Protein AF-A0AAP9WGY8-F1 (afdb_monomer_lite)

Foldseek 3Di:
DDDDDDDDPPPPPPVPPPVDFDWADFDLVLQDPPDLEDFLLSCLNGPGPVVCVLQVNPPVCSVVQDVDAFDQDPVVRDFDKHWDDDDRPQRKTKIWRDHPPRQIWIKIWGWDDDPDSKIKIWIWTDGRLPAAIDIWIWIQDPNTIGTCCVVFPVDDDLVVFWDDDPVDDDDPVLVVLSNSWYKYWDADSDAAKIKMAIDHDNVVSCQPIWGWIWIWGDDPNHTDIDTDTDCPRVPDD

Secondary structure (DSSP, 8-state):
-------------------PPPEE---GGGSPTT-SS--HHHHHHT--HHHHHHTT--GGGHHHHHHSB-EEETTTTEEE-EEEEEETTTTEEEEEE--TTS--EEEEEEEEEETTTEEEEEEEEEETTTEEEEEEEEEEETTEEEE-HHHH-----GGGGEE--TTS---HHHHHHHHH-EEEEE--SSSSEEEEEEESTTGGGGTTSEEEEEEEEEETTEEEEEEEE--TTS---

Organism: NCBI:txid211880

Structure (mmCIF, N/CA/C/O backbone):
data_AF-A0AAP9WGY8-F1
#
_entry.id   AF-A0AAP9WGY8-F1
#
loop_
_atom_site.group_PDB
_atom_site.id
_atom_site.type_symbol
_atom_site.label_atom_id
_atom_site.label_alt_id
_atom_site.label_comp_id
_atom_site.label_asym_id
_atom_site.label_entity_id
_atom_site.label_seq_id
_atom_site.pdbx_PDB_ins_code
_atom_site.Cartn_x
_atom_site.Cartn_y
_atom_site.Cartn_z
_atom_site.occupancy
_atom_site.B_iso_or_equiv
_atom_site.auth_seq_id
_atom_site.auth_comp_id
_atom_site.auth_asym_id
_atom_site.auth_atom_id
_atom_site.pdbx_PDB_model_num
ATOM 1 N N . MET A 1 1 ? 22.898 -52.948 46.644 1.00 36.69 1 MET A N 1
ATOM 2 C CA . MET A 1 1 ? 23.435 -52.795 45.271 1.00 36.69 1 MET A CA 1
ATOM 3 C C . MET A 1 1 ? 22.412 -51.983 44.486 1.00 36.69 1 MET A C 1
ATOM 5 O O . MET A 1 1 ? 21.358 -52.511 44.189 1.00 36.69 1 MET A O 1
ATOM 9 N N . HIS A 1 2 ? 22.455 -50.652 44.515 1.00 33.66 2 HIS A N 1
ATOM 10 C CA . HIS A 1 2 ? 23.295 -49.755 43.705 1.00 33.66 2 HIS A CA 1
ATOM 11 C C . HIS A 1 2 ? 23.116 -49.916 42.182 1.00 33.66 2 HIS A C 1
ATOM 13 O O . HIS A 1 2 ? 23.596 -50.882 41.600 1.00 33.66 2 HIS A O 1
ATOM 19 N N . ASN A 1 3 ? 22.496 -48.875 41.610 1.00 36.97 3 ASN A N 1
ATOM 20 C CA . ASN A 1 3 ? 22.590 -48.331 40.251 1.00 36.97 3 ASN A CA 1
ATOM 21 C C . ASN A 1 3 ? 22.081 -49.159 39.060 1.00 36.97 3 ASN A C 1
ATOM 23 O O . ASN A 1 3 ? 22.660 -50.179 38.705 1.00 36.97 3 ASN A O 1
ATOM 27 N N . LYS A 1 4 ? 21.130 -48.569 38.314 1.00 39.75 4 LYS A N 1
ATOM 28 C CA . LYS A 1 4 ? 21.428 -47.934 37.012 1.00 39.75 4 LYS A CA 1
ATOM 29 C C . LYS A 1 4 ? 20.269 -47.050 36.501 1.00 39.75 4 LYS A C 1
ATOM 31 O O . LYS A 1 4 ? 19.217 -47.537 36.121 1.00 39.75 4 LYS A O 1
ATOM 36 N N . THR A 1 5 ? 20.518 -45.739 36.547 1.00 48.56 5 THR A N 1
ATOM 37 C CA . THR A 1 5 ? 20.408 -44.781 35.427 1.00 48.56 5 THR A CA 1
ATOM 38 C C . THR A 1 5 ? 19.185 -44.803 34.497 1.00 48.56 5 THR A C 1
ATOM 40 O O . THR A 1 5 ? 19.102 -45.621 33.590 1.00 48.56 5 THR A O 1
ATOM 43 N N . LEU A 1 6 ? 18.373 -43.744 34.600 1.00 39.84 6 LEU A N 1
ATOM 44 C CA . LEU A 1 6 ? 17.762 -43.003 33.479 1.00 39.84 6 LEU A CA 1
ATOM 45 C C . LEU A 1 6 ? 17.351 -41.623 34.049 1.00 39.84 6 LEU A C 1
ATOM 47 O O . LEU A 1 6 ? 16.334 -41.501 34.716 1.00 39.84 6 LEU A O 1
ATOM 51 N N . SER A 1 7 ? 18.231 -40.630 34.186 1.00 42.56 7 SER A N 1
ATOM 52 C CA . SER A 1 7 ? 18.816 -39.760 33.157 1.00 42.56 7 SER A CA 1
ATOM 53 C C . SER A 1 7 ? 17.807 -39.224 32.130 1.00 42.56 7 SER A C 1
ATOM 55 O O . SER A 1 7 ? 17.237 -39.985 31.357 1.00 42.56 7 SER A O 1
ATOM 57 N N . PHE A 1 8 ? 17.682 -37.891 32.129 1.00 40.25 8 PHE A N 1
ATOM 58 C CA . PHE A 1 8 ? 17.024 -37.016 31.151 1.00 40.25 8 PHE A CA 1
ATOM 59 C C . PHE A 1 8 ? 15.490 -36.909 31.168 1.00 40.25 8 PHE A C 1
ATOM 61 O O . PHE A 1 8 ? 14.817 -37.115 30.168 1.00 40.25 8 PHE A O 1
ATOM 68 N N . LEU A 1 9 ? 14.960 -36.370 32.269 1.00 40.66 9 LEU A N 1
ATOM 69 C CA . LEU A 1 9 ? 13.845 -35.412 32.215 1.00 40.66 9 LEU A CA 1
ATOM 70 C C . LEU A 1 9 ? 14.414 -33.981 32.260 1.00 40.66 9 LEU A C 1
ATOM 72 O O . LEU A 1 9 ? 14.040 -33.156 33.086 1.00 40.66 9 LEU A O 1
ATOM 76 N N . ILE A 1 10 ? 15.343 -33.678 31.346 1.00 43.88 10 ILE A N 1
ATOM 77 C CA . ILE A 1 10 ? 15.455 -32.306 30.850 1.00 43.88 10 ILE A CA 1
ATOM 78 C C . ILE A 1 10 ? 14.283 -32.193 29.888 1.00 43.88 10 ILE A C 1
ATOM 80 O O . ILE A 1 10 ? 14.404 -32.477 28.698 1.00 43.88 10 ILE A O 1
ATOM 84 N N . ILE A 1 11 ? 13.113 -31.862 30.436 1.00 50.53 11 ILE A N 1
ATOM 85 C CA . ILE A 1 11 ? 12.068 -31.233 29.643 1.00 50.53 11 ILE A CA 1
ATOM 86 C C . ILE A 1 11 ? 12.762 -30.010 29.080 1.00 50.53 11 ILE A C 1
ATOM 88 O O . ILE A 1 11 ? 13.029 -29.043 29.794 1.00 50.53 11 ILE A O 1
ATOM 92 N N . ALA A 1 12 ? 13.146 -30.115 27.814 1.00 45.75 12 ALA A N 1
ATOM 93 C CA . ALA A 1 12 ? 13.472 -28.984 26.998 1.00 45.75 12 ALA A CA 1
ATOM 94 C C . ALA A 1 12 ? 12.216 -28.110 27.014 1.00 45.75 12 ALA A C 1
ATOM 96 O O . ALA A 1 12 ? 11.335 -28.224 26.167 1.00 45.75 12 ALA A O 1
ATOM 97 N N . PHE A 1 13 ? 12.136 -27.221 28.004 1.00 43.22 13 PHE A N 1
ATOM 98 C CA . PHE A 1 13 ? 11.579 -25.900 27.820 1.00 43.22 13 PHE A CA 1
ATOM 99 C C . PHE A 1 13 ? 12.454 -25.252 26.744 1.00 43.22 13 PHE A C 1
ATOM 101 O O . PHE A 1 13 ? 13.261 -24.363 26.999 1.00 43.22 13 PHE A O 1
ATOM 108 N N . THR A 1 14 ? 12.289 -25.700 25.496 1.00 47.00 14 THR A N 1
ATOM 109 C CA . THR A 1 14 ? 12.336 -24.794 24.367 1.00 47.00 14 THR A CA 1
ATOM 110 C C . THR A 1 14 ? 11.192 -23.831 24.632 1.00 47.00 14 THR A C 1
ATOM 112 O O . THR A 1 14 ? 10.072 -24.004 24.152 1.00 47.00 14 THR A O 1
ATOM 115 N N . LEU A 1 15 ? 11.471 -22.859 25.504 1.00 44.62 15 LEU A N 1
ATOM 116 C CA . LEU A 1 15 ? 10.897 -21.540 25.439 1.00 44.62 15 LEU A CA 1
ATOM 117 C C . LEU A 1 15 ? 10.970 -21.188 23.962 1.00 44.62 15 LEU A C 1
ATOM 119 O O . LEU A 1 15 ? 12.016 -20.806 23.439 1.00 44.62 15 LEU A O 1
ATOM 123 N N . PHE A 1 16 ? 9.855 -21.392 23.268 1.00 45.72 16 PHE A N 1
ATOM 124 C CA . PHE A 1 16 ? 9.534 -20.594 22.115 1.00 45.72 16 PHE A CA 1
ATOM 125 C C . PHE A 1 16 ? 9.487 -19.171 22.663 1.00 45.72 16 PHE A C 1
ATOM 127 O O . PHE A 1 16 ? 8.423 -18.664 23.007 1.00 45.72 16 PHE A O 1
ATOM 134 N N . CYS A 1 17 ? 10.655 -18.535 22.781 1.00 44.06 17 CYS A N 1
ATOM 135 C CA . CYS A 1 17 ? 10.775 -17.097 22.699 1.00 44.06 17 CYS A CA 1
ATOM 136 C C . CYS A 1 17 ? 10.252 -16.755 21.307 1.00 44.06 17 CYS A C 1
ATOM 138 O O . CYS A 1 17 ? 11.013 -16.569 20.358 1.00 44.06 17 CYS A O 1
ATOM 140 N N . LYS A 1 18 ? 8.922 -16.741 21.154 1.00 55.06 18 LYS A N 1
ATOM 141 C CA . LYS A 1 18 ? 8.296 -15.923 20.134 1.00 55.06 18 LYS A CA 1
ATOM 142 C C . LYS A 1 18 ? 8.835 -14.543 20.444 1.00 55.06 18 LYS A C 1
ATOM 144 O O . LYS A 1 18 ? 8.549 -14.009 21.509 1.00 55.06 18 LYS A O 1
ATOM 149 N N . LYS A 1 19 ? 9.715 -14.046 19.578 1.00 62.44 19 LYS A N 1
ATOM 150 C CA . LYS A 1 19 ? 10.194 -12.674 19.649 1.00 62.44 19 LYS A CA 1
ATOM 151 C C . LYS A 1 19 ? 8.941 -11.807 19.723 1.00 62.44 19 LYS A C 1
ATOM 153 O O . LYS A 1 19 ? 8.192 -11.761 18.747 1.00 62.44 19 LYS A O 1
ATOM 158 N N . GLU A 1 20 ? 8.664 -11.244 20.895 1.00 75.44 20 GLU A N 1
ATOM 159 C CA . GLU A 1 20 ? 7.519 -10.361 21.064 1.00 75.44 20 GLU A CA 1
ATOM 160 C C . GLU A 1 20 ? 7.725 -9.187 20.115 1.00 75.44 20 GLU A C 1
ATOM 162 O O . GLU A 1 20 ? 8.811 -8.599 20.054 1.00 75.44 20 GLU A O 1
ATOM 167 N N . ILE A 1 21 ? 6.719 -8.924 19.285 1.00 81.75 21 ILE A N 1
ATOM 168 C CA . ILE A 1 21 ? 6.745 -7.759 18.413 1.00 81.75 21 ILE A CA 1
ATOM 169 C C . ILE A 1 21 ? 6.474 -6.566 19.326 1.00 81.75 21 ILE A C 1
ATOM 171 O O . ILE A 1 21 ? 5.448 -6.581 20.010 1.00 81.75 21 ILE A O 1
ATOM 175 N N . PRO A 1 22 ? 7.357 -5.557 19.361 1.00 88.00 22 PRO A N 1
ATOM 176 C CA . PRO A 1 22 ? 7.098 -4.352 20.129 1.00 88.00 22 PRO A CA 1
ATOM 177 C C . PRO A 1 22 ? 5.777 -3.713 19.700 1.00 88.00 22 PRO A C 1
ATOM 179 O O . PRO A 1 22 ? 5.468 -3.647 18.506 1.00 88.00 22 PRO A O 1
ATOM 182 N N . THR A 1 23 ? 5.010 -3.245 20.679 1.00 93.56 23 THR A N 1
ATOM 183 C CA . THR A 1 23 ? 3.808 -2.453 20.427 1.00 93.56 23 THR A CA 1
ATOM 184 C C . THR A 1 23 ? 4.187 -1.053 19.955 1.00 93.56 23 THR A C 1
ATOM 186 O O . THR A 1 23 ? 5.203 -0.507 20.387 1.00 93.56 23 THR A O 1
ATOM 189 N N . LEU A 1 24 ? 3.375 -0.466 19.078 1.00 96.31 24 LEU A N 1
ATOM 190 C CA . LEU A 1 24 ? 3.612 0.860 18.508 1.00 96.31 24 LEU A CA 1
ATOM 191 C C . LEU A 1 24 ? 2.660 1.905 19.101 1.00 96.31 24 LEU A C 1
ATOM 193 O O . LEU A 1 24 ? 1.461 1.656 19.237 1.00 96.31 24 LEU A O 1
ATOM 197 N N . ASP A 1 25 ? 3.191 3.094 19.386 1.00 96.94 25 ASP A N 1
ATOM 198 C CA . ASP A 1 25 ? 2.425 4.200 19.963 1.00 96.94 25 ASP A CA 1
ATOM 199 C C . ASP A 1 25 ? 1.518 4.902 18.943 1.00 96.94 25 ASP A C 1
ATOM 201 O O . ASP A 1 25 ? 1.880 5.119 17.781 1.00 96.94 25 ASP A O 1
ATOM 205 N N . TYR A 1 26 ? 0.338 5.306 19.416 1.00 96.75 26 TYR A N 1
ATOM 206 C CA . TYR A 1 26 ? -0.680 6.049 18.674 1.00 96.75 26 TYR A CA 1
ATOM 207 C C . TYR A 1 26 ? -1.538 6.893 19.630 1.00 96.75 26 TYR A C 1
ATOM 209 O O . TYR A 1 26 ? -1.491 6.717 20.851 1.00 96.75 26 TYR A O 1
ATOM 217 N N . ASP A 1 27 ? -2.354 7.798 19.087 1.00 95.00 27 ASP A N 1
ATOM 218 C CA . ASP A 1 27 ? -3.297 8.586 19.885 1.00 95.00 27 ASP A CA 1
ATOM 219 C C . ASP A 1 27 ? -4.464 7.716 20.386 1.00 95.00 27 ASP A C 1
ATOM 221 O O . ASP A 1 27 ? -5.476 7.523 19.706 1.00 95.00 27 ASP A O 1
ATOM 225 N N . ARG A 1 28 ? -4.322 7.185 21.604 1.00 93.94 28 ARG A N 1
ATOM 226 C CA . ARG A 1 28 ? -5.337 6.342 22.252 1.00 93.94 28 ARG A CA 1
ATOM 227 C C . ARG A 1 28 ? -6.643 7.087 22.541 1.00 93.94 28 ARG A C 1
ATOM 229 O O . ARG A 1 28 ? -7.671 6.432 22.684 1.00 93.94 28 ARG A O 1
ATOM 236 N N . LEU A 1 29 ? -6.642 8.424 22.595 1.00 93.88 29 LEU A N 1
ATOM 237 C CA . LEU A 1 29 ? -7.866 9.212 22.803 1.00 93.88 29 LEU A CA 1
ATOM 238 C C . LEU A 1 29 ? -8.804 9.146 21.591 1.00 93.88 29 LEU A C 1
ATOM 240 O O . LEU A 1 29 ? -9.998 9.411 21.719 1.00 93.88 29 LEU A O 1
ATOM 244 N N . LYS A 1 30 ? -8.274 8.775 20.420 1.00 92.56 30 LYS A N 1
ATOM 245 C CA . LYS A 1 30 ? -9.033 8.592 19.176 1.00 92.56 30 LYS A CA 1
ATOM 246 C C . LYS A 1 30 ? -9.621 7.195 19.025 1.00 92.56 30 LYS A C 1
ATOM 248 O O . LYS A 1 30 ? -10.345 6.956 18.063 1.00 92.56 30 LYS A O 1
ATOM 253 N N . LEU A 1 31 ? -9.329 6.275 19.946 1.00 92.50 31 LEU A N 1
ATOM 254 C CA . LEU A 1 31 ? -9.862 4.921 19.906 1.00 92.50 31 LEU A CA 1
ATOM 255 C C . LEU A 1 31 ? -11.381 4.934 20.160 1.00 92.50 31 LEU A C 1
ATOM 257 O O . LEU A 1 31 ? -11.803 5.321 21.254 1.00 92.50 31 LEU A O 1
ATOM 261 N N . PRO A 1 32 ? -12.219 4.491 19.201 1.00 87.56 32 PRO A N 1
ATOM 262 C CA . PRO A 1 32 ? -13.662 4.469 19.404 1.00 87.56 32 PRO A CA 1
ATOM 263 C C . PRO A 1 32 ? -14.046 3.505 20.539 1.00 87.56 32 PRO A C 1
ATOM 265 O O . PRO A 1 32 ? -13.636 2.339 20.514 1.00 87.56 32 PRO A O 1
ATOM 268 N N . PRO A 1 33 ? -14.847 3.940 21.530 1.00 85.12 33 PRO A N 1
ATOM 269 C CA . PRO A 1 33 ? -15.279 3.057 22.603 1.00 85.12 33 PRO A CA 1
ATOM 270 C C . PRO A 1 33 ? -16.272 2.014 22.078 1.00 85.12 33 PRO A C 1
ATOM 272 O O . PRO A 1 33 ? -17.137 2.314 21.256 1.00 85.12 33 PRO A O 1
ATOM 275 N N . ASN A 1 34 ? -16.198 0.794 22.617 1.00 73.94 34 ASN A N 1
ATOM 276 C CA . ASN A 1 34 ? -17.214 -0.252 22.446 1.00 73.94 34 ASN A CA 1
ATOM 277 C C . ASN A 1 34 ? -17.487 -0.681 20.992 1.00 73.94 34 ASN A C 1
ATOM 279 O O . ASN A 1 34 ? -18.619 -1.026 20.645 1.00 73.94 34 ASN A O 1
ATOM 283 N N . LYS A 1 35 ? -16.454 -0.707 20.142 1.00 79.38 35 LYS A N 1
ATOM 284 C CA . LYS A 1 35 ? -16.534 -1.287 18.796 1.00 79.38 35 LYS A CA 1
ATOM 285 C C . LYS A 1 35 ? -15.703 -2.560 18.691 1.00 79.38 35 LYS A C 1
ATOM 287 O O . LYS A 1 35 ? -14.501 -2.542 18.917 1.00 79.38 35 LYS A O 1
ATOM 292 N N . THR A 1 36 ? -16.344 -3.650 18.272 1.00 75.69 36 THR A N 1
ATOM 293 C CA . THR A 1 36 ? -15.673 -4.926 17.956 1.00 75.69 36 THR A CA 1
ATOM 294 C C . THR A 1 36 ? -14.896 -4.862 16.642 1.00 75.69 36 THR A C 1
ATOM 296 O O . THR A 1 36 ? -13.936 -5.596 16.438 1.00 75.69 36 THR A O 1
ATOM 299 N N . LYS A 1 37 ? -15.299 -3.969 15.730 1.00 85.81 37 LYS A N 1
ATOM 300 C CA . LYS A 1 37 ? -14.717 -3.851 14.395 1.00 85.81 37 LYS A CA 1
ATOM 301 C C . LYS A 1 37 ? -14.647 -2.395 13.956 1.00 85.81 37 LYS A C 1
ATOM 303 O O . LYS A 1 37 ? -15.675 -1.729 13.843 1.00 85.81 37 LYS A O 1
ATOM 308 N N . LEU A 1 38 ? -13.432 -1.945 13.664 1.00 92.31 38 LEU A N 1
ATOM 309 C CA . LEU A 1 38 ? -13.155 -0.613 13.139 1.00 92.31 38 LEU A CA 1
ATOM 310 C C . LEU A 1 38 ? -13.220 -0.610 11.601 1.00 92.31 38 LEU A C 1
ATOM 312 O O . LEU A 1 38 ? -12.832 -1.582 10.932 1.00 92.31 38 LEU A O 1
ATOM 316 N N . ASP A 1 39 ? -13.759 0.468 11.033 1.00 94.56 39 ASP A N 1
ATOM 317 C CA . ASP A 1 39 ? -13.653 0.744 9.598 1.00 94.56 39 ASP A CA 1
ATOM 318 C C . ASP A 1 39 ? -12.270 1.331 9.240 1.00 94.56 39 ASP A C 1
ATOM 320 O O . ASP A 1 39 ? -11.448 1.595 10.116 1.00 94.56 39 ASP A O 1
ATOM 324 N N . ILE A 1 40 ? -11.968 1.487 7.946 1.00 96.62 40 ILE A N 1
ATOM 325 C CA . ILE A 1 40 ? -10.650 1.983 7.507 1.00 96.62 40 ILE A CA 1
ATOM 326 C C . ILE A 1 40 ? -10.372 3.431 7.943 1.00 96.62 40 ILE A C 1
ATOM 328 O O . ILE A 1 40 ? -9.221 3.773 8.195 1.00 96.62 40 ILE A O 1
ATOM 332 N N . VAL A 1 41 ? -11.402 4.271 8.068 1.00 97.25 41 VAL A N 1
ATOM 333 C CA . VAL A 1 41 ? -11.253 5.663 8.517 1.00 97.25 41 VAL A CA 1
ATOM 334 C C . VAL A 1 41 ? -10.928 5.690 10.007 1.00 97.25 41 VAL A C 1
ATOM 336 O O . VAL A 1 41 ? -10.009 6.388 10.422 1.00 97.25 41 VAL A O 1
ATOM 339 N N . GLU A 1 42 ? -11.621 4.872 10.797 1.00 96.12 42 GLU A N 1
ATOM 340 C CA . GLU A 1 42 ? -11.346 4.716 12.228 1.00 96.12 42 GLU A CA 1
ATOM 341 C C . GLU A 1 42 ? -9.945 4.147 12.464 1.00 96.12 42 GLU A C 1
ATOM 343 O O . GLU A 1 42 ? -9.194 4.686 13.272 1.00 96.12 42 GLU A O 1
ATOM 348 N N . LEU A 1 43 ? -9.555 3.110 11.712 1.00 96.88 43 LEU A N 1
ATOM 349 C CA . LEU A 1 43 ? -8.202 2.549 11.769 1.00 96.88 43 LEU A CA 1
ATOM 350 C C . LEU A 1 43 ? -7.148 3.595 11.398 1.00 96.88 43 LEU A C 1
ATOM 352 O O . LEU A 1 43 ? -6.149 3.710 12.101 1.00 96.88 43 LEU A O 1
ATOM 356 N N . TYR A 1 44 ? -7.382 4.393 10.352 1.00 97.75 44 TYR A N 1
ATOM 357 C CA . TYR A 1 44 ? -6.493 5.489 9.968 1.00 97.75 44 TYR A CA 1
ATOM 358 C C . TYR A 1 44 ? -6.320 6.514 11.102 1.00 97.75 44 TYR A C 1
ATOM 360 O O . TYR A 1 44 ? -5.194 6.913 11.420 1.00 97.75 44 TYR A O 1
ATOM 368 N N . GLN A 1 45 ? -7.412 6.894 11.776 1.00 96.31 45 GLN A N 1
ATOM 369 C CA . GLN A 1 45 ? -7.386 7.833 12.904 1.00 96.31 45 GLN A CA 1
ATOM 370 C C . GLN A 1 45 ? -6.553 7.344 14.092 1.00 96.31 45 GLN A C 1
ATOM 372 O O . GLN A 1 45 ? -5.977 8.163 14.808 1.00 96.31 45 GLN A O 1
ATOM 377 N N . ILE A 1 46 ? -6.393 6.031 14.248 1.00 96.25 46 ILE A N 1
ATOM 378 C CA . ILE A 1 46 ? -5.568 5.430 15.299 1.00 96.25 46 ILE A CA 1
ATOM 379 C C . ILE A 1 46 ? -4.288 4.770 14.779 1.00 96.25 46 ILE A C 1
ATOM 381 O O . ILE A 1 46 ? -3.656 4.042 15.534 1.00 96.25 46 ILE A O 1
ATOM 385 N N . LEU A 1 47 ? -3.878 5.001 13.524 1.00 97.44 47 LEU A N 1
ATOM 386 C CA . LEU A 1 47 ? -2.607 4.467 13.018 1.00 97.44 47 LEU A CA 1
ATOM 387 C C . LEU A 1 47 ? -1.422 4.912 13.895 1.00 97.44 47 LEU A C 1
ATOM 389 O O . LEU A 1 47 ? -1.425 6.063 14.356 1.00 97.44 47 LEU A O 1
ATOM 393 N N . PRO A 1 48 ? -0.394 4.056 14.064 1.00 97.81 48 PRO A N 1
ATOM 394 C CA . PRO A 1 48 ? 0.823 4.412 14.782 1.00 97.81 48 PRO A CA 1
ATOM 395 C C . PRO A 1 48 ? 1.494 5.666 14.234 1.00 97.81 48 PRO A C 1
ATOM 397 O O . PRO A 1 48 ? 1.544 5.857 13.019 1.00 97.81 48 PRO A O 1
ATOM 400 N N . PHE A 1 49 ? 2.085 6.486 15.107 1.00 97.19 49 PHE A N 1
ATOM 401 C CA . PHE A 1 49 ? 2.779 7.711 14.683 1.00 97.19 49 PHE A CA 1
ATOM 402 C C . PHE A 1 49 ? 3.898 7.423 13.674 1.00 97.19 49 PHE A C 1
ATOM 404 O O . PHE A 1 49 ? 4.077 8.160 12.708 1.00 97.19 49 PHE A O 1
ATOM 411 N N . GLU A 1 50 ? 4.590 6.296 13.847 1.00 96.19 50 GLU A N 1
ATOM 412 C CA . GLU A 1 50 ? 5.656 5.835 12.956 1.00 96.19 50 GLU A CA 1
ATOM 413 C C . GLU A 1 50 ? 5.216 5.708 11.490 1.00 96.19 50 GLU A C 1
ATOM 415 O O . GLU A 1 50 ? 6.007 5.985 10.591 1.00 96.19 50 GLU A O 1
ATOM 420 N N . VAL A 1 51 ? 3.956 5.339 11.236 1.00 96.81 51 VAL A N 1
ATOM 421 C CA . VAL A 1 51 ? 3.411 5.192 9.878 1.00 96.81 51 VAL A CA 1
ATOM 422 C C . VAL A 1 51 ? 3.484 6.507 9.109 1.00 96.81 51 VAL A C 1
ATOM 424 O O . VAL A 1 51 ? 3.851 6.512 7.936 1.00 96.81 51 VAL A O 1
ATOM 427 N N . PHE A 1 52 ? 3.172 7.622 9.767 1.00 96.44 52 PHE A N 1
ATOM 428 C CA . PHE A 1 52 ? 3.159 8.943 9.141 1.00 96.44 52 PHE A CA 1
ATOM 429 C C . PHE A 1 52 ? 4.567 9.345 8.697 1.00 96.44 52 PHE A C 1
ATOM 431 O O . PHE A 1 52 ? 4.755 9.760 7.558 1.00 96.44 52 PHE A O 1
ATOM 438 N N . TYR A 1 53 ? 5.576 9.090 9.534 1.00 95.12 53 TYR A N 1
ATOM 439 C CA . TYR A 1 53 ? 6.978 9.316 9.176 1.00 95.12 53 TYR A CA 1
ATOM 440 C C . TYR A 1 53 ? 7.471 8.339 8.099 1.00 95.12 53 TYR A C 1
ATOM 442 O O . TYR A 1 53 ? 8.106 8.750 7.134 1.00 95.12 53 TYR A O 1
ATOM 450 N N . LYS A 1 54 ? 7.156 7.043 8.221 1.00 95.44 54 LYS A N 1
ATOM 451 C CA . LYS A 1 54 ? 7.562 6.014 7.249 1.00 95.44 54 LYS A CA 1
ATOM 452 C C . LYS A 1 54 ? 6.933 6.206 5.874 1.00 95.44 54 LYS A C 1
ATOM 454 O O . LYS A 1 54 ? 7.525 5.770 4.893 1.00 95.44 54 LYS A O 1
ATOM 459 N N . HIS A 1 55 ? 5.760 6.815 5.777 1.00 95.94 55 HIS A N 1
ATOM 460 C CA . HIS A 1 55 ? 5.079 7.043 4.505 1.00 95.94 55 HIS A CA 1
ATOM 461 C C . HIS A 1 55 ? 4.996 8.525 4.145 1.00 95.94 55 HIS A C 1
ATOM 463 O O . HIS A 1 55 ? 4.162 8.888 3.322 1.00 95.94 55 HIS A O 1
ATOM 469 N N . ASP A 1 56 ? 5.865 9.372 4.700 1.00 94.75 56 ASP A N 1
ATOM 470 C CA . ASP A 1 56 ? 5.965 10.798 4.363 1.00 94.75 56 ASP A CA 1
ATOM 471 C C . ASP A 1 56 ? 4.594 11.522 4.370 1.00 94.75 56 ASP A C 1
ATOM 473 O O . ASP A 1 56 ? 4.321 12.388 3.536 1.00 94.75 56 ASP A O 1
ATOM 477 N N . ILE A 1 57 ? 3.698 11.126 5.283 1.00 95.50 57 ILE A N 1
ATOM 478 C CA . ILE A 1 57 ? 2.383 11.742 5.485 1.00 95.50 57 ILE A CA 1
ATOM 479 C C . ILE A 1 57 ? 2.535 12.787 6.595 1.00 95.50 57 ILE A C 1
ATOM 481 O O . ILE A 1 57 ? 2.962 12.428 7.695 1.00 95.50 57 ILE A O 1
ATOM 485 N N . PRO A 1 58 ? 2.145 14.051 6.375 1.00 95.19 58 PRO A N 1
ATOM 486 C CA . PRO A 1 58 ? 2.180 15.061 7.429 1.00 95.19 58 PRO A CA 1
ATOM 487 C C . PRO A 1 58 ? 1.206 14.703 8.561 1.00 95.19 58 PRO A C 1
ATOM 489 O O . PRO A 1 58 ? -0.013 14.665 8.359 1.00 95.19 58 PRO A O 1
ATOM 492 N N . LEU A 1 59 ? 1.734 14.418 9.755 1.00 95.50 59 LEU A N 1
ATOM 493 C CA . LEU A 1 59 ? 0.944 13.979 10.911 1.00 95.50 59 LEU A CA 1
ATOM 494 C C . LEU A 1 59 ? -0.072 15.051 11.340 1.00 95.50 59 LEU A C 1
ATOM 496 O O . LEU A 1 59 ? -1.202 14.735 11.703 1.00 95.50 59 LEU A O 1
ATOM 500 N N . GLU A 1 60 ? 0.304 16.320 11.241 1.00 95.38 60 GLU A N 1
ATOM 501 C CA . GLU A 1 60 ? -0.528 17.485 11.535 1.00 95.38 60 GLU A CA 1
ATOM 502 C C . GLU A 1 60 ? -1.735 17.620 10.596 1.00 95.38 60 GLU A C 1
ATOM 504 O O . GLU A 1 60 ? -2.755 18.194 10.976 1.00 95.38 60 GLU A O 1
ATOM 509 N N . LEU A 1 61 ? -1.657 17.050 9.388 1.00 95.00 61 LEU A N 1
ATOM 510 C CA . LEU A 1 61 ? -2.747 17.064 8.412 1.00 95.00 61 LEU A CA 1
ATOM 511 C C . LEU A 1 61 ? -3.636 15.823 8.495 1.00 95.00 61 LEU A C 1
ATOM 513 O O . LEU A 1 61 ? -4.602 15.733 7.739 1.00 95.00 61 LEU A O 1
ATOM 517 N N . LYS A 1 62 ? -3.348 14.879 9.400 1.00 94.56 62 LYS A N 1
ATOM 518 C CA . LYS A 1 62 ? -4.028 13.580 9.497 1.00 94.56 62 LYS A CA 1
ATOM 519 C C . LYS A 1 62 ? -5.551 13.694 9.412 1.00 94.56 62 LYS A C 1
ATOM 521 O O . LYS A 1 62 ? -6.160 13.041 8.572 1.00 94.56 62 LYS A O 1
ATOM 526 N N . GLU A 1 63 ? -6.157 14.535 10.245 1.00 94.00 63 GLU A N 1
ATOM 527 C CA . GLU A 1 63 ? -7.616 14.712 10.276 1.00 94.00 63 GLU A CA 1
ATOM 528 C C . GLU A 1 63 ? -8.123 15.502 9.062 1.00 94.00 63 GLU A C 1
ATOM 530 O O . GLU A 1 63 ? -9.152 15.165 8.480 1.00 94.00 63 GLU A O 1
ATOM 535 N N . LEU A 1 64 ? -7.380 16.529 8.635 1.00 95.38 64 LEU A N 1
ATOM 536 C CA . LEU A 1 64 ? -7.769 17.373 7.505 1.00 95.38 64 LEU A CA 1
ATOM 537 C C . LEU A 1 64 ? -7.792 16.591 6.186 1.00 95.38 64 LEU A C 1
ATOM 539 O O . LEU A 1 64 ? -8.668 16.824 5.358 1.00 95.38 64 LEU A O 1
ATOM 543 N N . ILE A 1 65 ? -6.875 15.635 6.013 1.00 97.06 65 ILE A N 1
ATOM 544 C CA . ILE A 1 65 ? -6.806 14.745 4.847 1.00 97.06 65 ILE A CA 1
ATOM 545 C C . ILE A 1 65 ? -8.110 13.967 4.657 1.00 97.06 65 ILE A C 1
ATOM 547 O O . ILE A 1 65 ? -8.546 13.775 3.526 1.00 97.06 65 ILE A O 1
ATOM 551 N N . LEU A 1 66 ? -8.758 13.544 5.744 1.00 96.69 66 LEU A N 1
ATOM 552 C CA . LEU A 1 66 ? -10.029 12.820 5.672 1.00 96.69 66 LEU A CA 1
ATOM 553 C C . LEU A 1 66 ? -11.226 13.734 5.380 1.00 96.69 66 LEU A C 1
ATOM 555 O O . LEU A 1 66 ? -12.271 13.249 4.955 1.00 96.69 66 LEU A O 1
ATOM 559 N N . ALA A 1 67 ? -11.091 15.039 5.617 1.00 96.12 67 ALA A N 1
ATOM 560 C CA . ALA A 1 67 ? -12.182 16.001 5.510 1.00 96.12 67 ALA A CA 1
ATOM 561 C C . ALA A 1 67 ? -12.315 16.644 4.119 1.00 96.12 67 ALA A C 1
ATOM 563 O O . ALA A 1 67 ? -13.313 17.315 3.860 1.00 96.12 67 ALA A O 1
ATOM 564 N N . ARG A 1 68 ? -11.333 16.469 3.223 1.00 95.12 68 ARG A N 1
ATOM 565 C CA . ARG A 1 68 ? -11.331 17.095 1.891 1.00 95.12 68 ARG A CA 1
ATOM 566 C C . ARG A 1 68 ? -10.700 16.213 0.825 1.00 95.12 68 ARG A C 1
ATOM 568 O O . ARG A 1 68 ? -9.764 15.468 1.111 1.00 95.12 68 ARG A O 1
ATOM 575 N N . GLU A 1 69 ? -11.174 16.365 -0.405 1.00 95.12 69 GLU A N 1
ATOM 576 C CA . GLU A 1 69 ? -10.541 15.744 -1.565 1.00 95.12 69 GLU A CA 1
ATOM 577 C C . GLU A 1 69 ? -9.145 16.330 -1.805 1.00 95.12 69 GLU A C 1
ATOM 579 O O . GLU A 1 69 ? -8.883 17.509 -1.542 1.00 95.12 69 GLU A O 1
ATOM 584 N N . ALA A 1 70 ? -8.234 15.484 -2.277 1.00 93.25 70 ALA A N 1
ATOM 585 C CA . ALA A 1 70 ? -6.918 15.896 -2.736 1.00 93.25 70 ALA A CA 1
ATOM 586 C C . ALA A 1 70 ? -7.068 16.833 -3.939 1.00 93.25 70 ALA A C 1
ATOM 588 O O . ALA A 1 70 ? -7.822 16.530 -4.862 1.00 93.25 70 ALA A O 1
ATOM 589 N N . ASN A 1 71 ? -6.348 17.955 -3.943 1.00 89.81 71 ASN A N 1
ATOM 590 C CA . ASN A 1 71 ? -6.479 18.948 -5.007 1.00 89.81 71 ASN A CA 1
ATOM 591 C C . ASN A 1 71 ? -5.141 19.625 -5.335 1.00 89.81 71 ASN A C 1
ATOM 593 O O . ASN A 1 71 ? -4.249 19.712 -4.490 1.00 89.81 71 ASN A O 1
ATOM 597 N N . TYR A 1 72 ? -5.030 20.137 -6.555 1.00 86.25 72 TYR A N 1
ATOM 598 C CA . TYR A 1 72 ? -3.957 21.015 -6.997 1.00 86.25 72 TYR A CA 1
ATOM 599 C C . TYR A 1 72 ? -4.553 22.359 -7.419 1.00 86.25 72 TYR A C 1
ATOM 601 O O . TYR A 1 72 ? -5.387 22.427 -8.320 1.00 86.25 72 TYR A O 1
ATOM 609 N N . ASN A 1 73 ? -4.145 23.440 -6.756 1.00 81.06 73 ASN A N 1
ATOM 610 C CA . ASN A 1 73 ? -4.568 24.782 -7.135 1.00 81.06 73 ASN A CA 1
ATOM 611 C C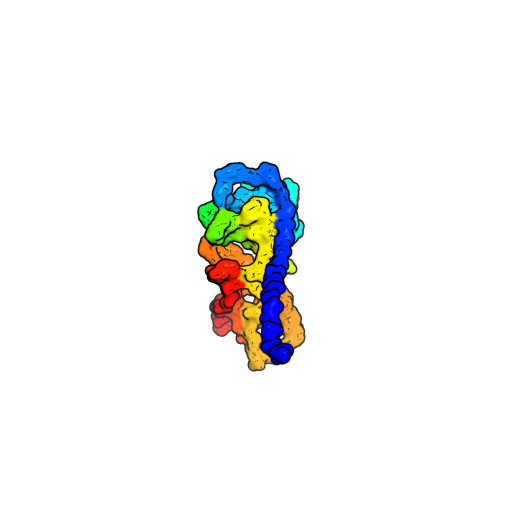 . ASN A 1 73 ? -3.618 25.343 -8.199 1.00 81.06 73 ASN A C 1
ATOM 613 O O . ASN A 1 73 ? -2.589 25.930 -7.863 1.00 81.06 73 ASN A O 1
ATOM 617 N N . GLU A 1 74 ? -3.994 25.204 -9.471 1.00 73.19 74 GLU A N 1
ATOM 618 C CA . GLU A 1 74 ? -3.200 25.659 -10.623 1.00 73.19 74 GLU A CA 1
ATOM 619 C C . GLU A 1 74 ? -2.844 27.151 -10.572 1.00 73.19 74 GLU A C 1
ATOM 621 O O . GLU A 1 74 ? -1.746 27.537 -10.964 1.00 73.19 74 GLU A O 1
ATOM 626 N N . MET A 1 75 ? -3.732 28.000 -10.040 1.00 74.88 75 MET A N 1
ATOM 627 C CA . MET A 1 75 ? -3.489 29.446 -9.960 1.00 74.88 75 MET A CA 1
ATOM 628 C C . MET A 1 75 ? -2.435 29.821 -8.909 1.00 74.88 75 MET A C 1
ATOM 630 O O . MET A 1 75 ? -1.813 30.875 -9.021 1.00 74.88 75 MET A O 1
ATOM 634 N N . GLY A 1 76 ? -2.253 28.987 -7.882 1.00 68.69 76 GLY A N 1
ATOM 635 C CA . GLY A 1 76 ? -1.333 29.241 -6.767 1.00 68.69 76 GLY A CA 1
ATOM 636 C C . GLY A 1 76 ? -0.142 28.286 -6.691 1.00 68.69 76 GLY A C 1
ATOM 637 O O . GLY A 1 76 ? 0.716 28.467 -5.831 1.00 68.69 76 GLY A O 1
ATOM 638 N N . GLY A 1 77 ? -0.101 27.252 -7.534 1.00 75.75 77 GLY A N 1
ATOM 639 C CA . GLY A 1 77 ? 0.862 26.156 -7.427 1.00 75.75 77 GLY A CA 1
ATOM 640 C C . GLY A 1 77 ? 0.740 25.344 -6.130 1.00 75.75 77 GLY A C 1
ATOM 641 O O . GLY A 1 77 ? 1.675 24.634 -5.759 1.00 75.75 77 GLY A O 1
ATOM 642 N N . GLU A 1 78 ? -0.377 25.469 -5.406 1.00 83.56 78 GLU A N 1
ATOM 643 C CA . GLU A 1 78 ? -0.540 24.872 -4.081 1.00 83.56 78 GLU A CA 1
ATOM 644 C C . GLU A 1 78 ? -0.999 23.416 -4.194 1.00 83.56 78 GLU A C 1
ATOM 646 O O . GLU A 1 78 ? -2.055 23.111 -4.753 1.00 83.56 78 GLU A O 1
ATOM 651 N N . GLN A 1 79 ? -0.204 22.514 -3.621 1.00 88.31 79 GLN A N 1
ATOM 652 C CA . GLN A 1 79 ? -0.509 21.090 -3.539 1.00 88.31 79 GLN A CA 1
ATOM 653 C C . GLN A 1 79 ? -1.243 20.793 -2.230 1.00 88.31 79 GLN A C 1
ATOM 655 O O . GLN A 1 79 ? -0.677 20.908 -1.138 1.00 88.31 79 GLN A O 1
ATOM 660 N N . ILE A 1 80 ? -2.499 20.370 -2.335 1.00 90.88 80 ILE A N 1
ATOM 661 C CA .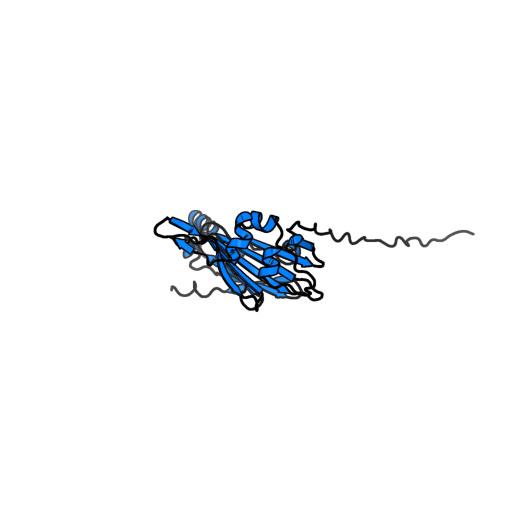 ILE A 1 80 ? -3.380 20.170 -1.191 1.00 90.88 80 ILE A CA 1
ATOM 662 C C . ILE A 1 80 ? -3.536 18.673 -0.929 1.00 90.88 80 ILE A C 1
ATOM 664 O O . ILE A 1 80 ? -4.207 17.951 -1.665 1.00 90.88 80 ILE A O 1
ATOM 668 N N . TRP A 1 81 ? -2.947 18.219 0.177 1.00 94.50 81 TRP A N 1
ATOM 669 C CA . TRP A 1 81 ? -3.179 16.881 0.717 1.00 94.50 81 TRP A CA 1
ATOM 670 C C . TRP A 1 81 ? -4.663 16.647 1.017 1.00 94.50 81 TRP A C 1
ATOM 672 O O . TRP A 1 81 ? -5.287 17.458 1.715 1.00 94.50 81 TRP A O 1
ATOM 682 N N . GLY A 1 82 ? -5.190 15.511 0.564 1.00 96.38 82 GLY A N 1
ATOM 683 C CA . GLY A 1 82 ? -6.570 15.096 0.807 1.00 96.38 82 GLY A CA 1
ATOM 684 C C . GLY A 1 82 ? -6.821 13.632 0.456 1.00 96.38 82 GLY A C 1
ATOM 685 O O . GLY A 1 82 ? -5.906 12.905 0.048 1.00 96.38 82 GLY A O 1
ATOM 686 N N . TYR A 1 83 ? -8.061 13.182 0.626 1.00 97.06 83 TYR A N 1
ATOM 687 C CA . TYR A 1 83 ? -8.476 11.857 0.185 1.00 97.06 83 TYR A CA 1
ATOM 688 C C . TYR A 1 83 ? -8.701 11.836 -1.329 1.00 97.06 83 TYR A C 1
ATOM 690 O O . TYR A 1 83 ? -9.102 12.819 -1.941 1.00 97.06 83 TYR A O 1
ATOM 698 N N . HIS A 1 84 ? -8.456 10.687 -1.940 1.00 95.88 84 HIS A N 1
ATOM 699 C CA . HIS A 1 84 ? -8.864 10.391 -3.310 1.00 95.88 84 HIS A CA 1
ATOM 700 C C . HIS A 1 84 ? -10.005 9.371 -3.332 1.00 95.88 84 HIS A C 1
ATOM 702 O O . HIS A 1 84 ? -10.933 9.474 -4.126 1.00 95.88 84 HIS A O 1
ATOM 708 N N . THR A 1 85 ? -9.965 8.385 -2.435 1.00 97.62 85 THR A N 1
ATOM 709 C CA . THR A 1 85 ? -10.994 7.345 -2.351 1.00 97.62 85 THR A CA 1
ATOM 710 C C . THR A 1 85 ? -11.191 6.943 -0.904 1.00 97.62 85 THR A C 1
ATOM 712 O O . THR A 1 85 ? -10.220 6.642 -0.215 1.00 97.62 85 THR A O 1
ATOM 715 N N . ILE A 1 86 ? -12.443 6.884 -0.450 1.00 98.12 86 ILE A N 1
ATOM 716 C CA . ILE A 1 86 ? -12.812 6.320 0.850 1.00 98.12 86 ILE A CA 1
ATOM 717 C C . ILE A 1 86 ? -13.858 5.234 0.610 1.00 98.12 86 ILE A C 1
ATOM 719 O O . ILE A 1 86 ? -15.039 5.519 0.426 1.00 98.12 86 ILE A O 1
ATOM 723 N N . ASN A 1 87 ? -13.439 3.973 0.649 1.00 97.69 87 ASN A N 1
ATOM 724 C CA . ASN A 1 87 ? -14.325 2.827 0.501 1.00 97.69 87 ASN A CA 1
ATOM 725 C C . ASN A 1 87 ? -14.375 2.031 1.810 1.00 97.69 87 ASN A C 1
ATOM 727 O O . ASN A 1 87 ? -13.668 1.043 2.020 1.00 97.69 87 ASN A O 1
ATOM 731 N N . LYS A 1 88 ? -15.253 2.465 2.721 1.00 96.19 88 LYS A N 1
ATOM 732 C CA . LYS A 1 88 ? -15.434 1.823 4.033 1.00 96.19 88 LYS A CA 1
ATOM 733 C C . LYS A 1 88 ? -15.909 0.373 3.935 1.00 96.19 88 LYS A C 1
ATOM 735 O O . LYS A 1 88 ? -15.511 -0.445 4.765 1.00 96.19 88 LYS A O 1
ATOM 740 N N . ALA A 1 89 ? -16.736 0.060 2.935 1.00 93.94 89 ALA A N 1
ATOM 741 C CA . ALA A 1 89 ? -17.312 -1.269 2.750 1.00 93.94 89 ALA A CA 1
ATOM 742 C C . ALA A 1 89 ? -16.224 -2.313 2.474 1.00 93.94 89 ALA A C 1
ATOM 744 O O . ALA A 1 89 ? -16.196 -3.365 3.115 1.00 93.94 89 ALA A O 1
ATOM 745 N N . ASN A 1 90 ? -15.279 -1.976 1.597 1.00 94.88 90 ASN A N 1
ATOM 746 C CA . ASN A 1 90 ? -14.156 -2.853 1.294 1.00 94.88 90 ASN A CA 1
ATOM 747 C C . ASN A 1 90 ? -12.954 -2.643 2.226 1.00 94.88 90 ASN A C 1
ATOM 749 O O . ASN A 1 90 ? -12.046 -3.466 2.253 1.00 94.88 90 ASN A O 1
ATOM 753 N N . GLY A 1 91 ? -12.967 -1.590 3.049 1.00 96.75 91 GLY A N 1
ATOM 754 C CA . GLY A 1 91 ? -11.860 -1.265 3.944 1.00 96.75 91 GLY A CA 1
ATOM 755 C C . GLY A 1 91 ? -10.656 -0.708 3.192 1.00 96.75 91 GLY A C 1
ATOM 756 O O . GLY A 1 91 ? -9.533 -1.088 3.499 1.00 96.75 91 GLY A O 1
ATOM 757 N N . PHE A 1 92 ? -10.899 0.165 2.216 1.00 98.50 92 PHE A N 1
ATOM 758 C CA . PHE A 1 92 ? -9.867 0.809 1.414 1.00 98.50 92 PHE A CA 1
ATOM 759 C C . PHE A 1 92 ? -9.917 2.332 1.560 1.00 98.50 92 PHE A C 1
ATOM 761 O O . PHE A 1 92 ? -10.993 2.933 1.611 1.00 98.50 92 PHE A O 1
ATOM 768 N N . LEU A 1 93 ? -8.744 2.950 1.619 1.00 98.62 93 LEU A N 1
ATOM 769 C CA . LEU A 1 93 ? -8.547 4.394 1.640 1.00 98.62 93 LEU A CA 1
ATOM 770 C C . LEU A 1 93 ? -7.368 4.720 0.723 1.00 98.62 93 LEU A C 1
ATOM 772 O O . LEU A 1 93 ? -6.318 4.096 0.825 1.00 98.62 93 LEU A O 1
ATOM 776 N N . SER A 1 94 ? -7.513 5.723 -0.133 1.00 97.94 94 SER A N 1
ATOM 777 C CA . SER A 1 94 ? -6.401 6.323 -0.867 1.00 97.94 94 SER A CA 1
ATOM 778 C C . SER A 1 94 ? -6.356 7.808 -0.549 1.00 97.94 94 SER A C 1
ATOM 780 O O . SER A 1 94 ? -7.380 8.487 -0.633 1.00 97.94 94 SER A O 1
ATOM 782 N N . ILE A 1 95 ? -5.178 8.303 -0.188 1.00 97.44 95 ILE A N 1
ATOM 783 C CA . ILE A 1 95 ? -4.883 9.722 0.021 1.00 97.44 95 ILE A CA 1
ATOM 784 C C . ILE A 1 95 ? -3.805 10.146 -0.966 1.00 97.44 95 ILE A C 1
ATOM 786 O O . ILE A 1 95 ? -2.967 9.329 -1.367 1.00 97.44 95 ILE A O 1
ATOM 790 N N . ARG A 1 96 ? -3.829 11.411 -1.380 1.00 94.44 96 ARG A N 1
ATOM 791 C CA . ARG A 1 96 ? -2.874 11.925 -2.359 1.00 94.44 96 ARG A CA 1
ATOM 792 C C . ARG A 1 96 ? -2.430 13.344 -2.044 1.00 94.44 96 ARG A C 1
ATOM 794 O O . ARG A 1 96 ? -3.153 14.115 -1.410 1.00 94.44 96 ARG A O 1
ATOM 801 N N . LYS A 1 97 ? -1.246 13.671 -2.550 1.00 92.75 97 LYS A N 1
ATOM 802 C CA . LYS A 1 97 ? -0.743 15.027 -2.750 1.00 92.75 97 LYS A CA 1
ATOM 803 C C . LYS A 1 97 ? -0.539 15.201 -4.262 1.00 92.75 97 LYS A C 1
ATOM 805 O O . LYS A 1 97 ? 0.467 14.704 -4.772 1.00 92.75 97 LYS A O 1
ATOM 810 N N . PRO A 1 98 ? -1.515 15.787 -4.975 1.00 88.62 98 PRO A N 1
ATOM 811 C CA . PRO A 1 98 ? -1.448 15.893 -6.428 1.00 88.62 98 PRO A CA 1
ATOM 812 C C . PRO A 1 98 ? -0.350 16.863 -6.870 1.00 88.62 98 PRO A C 1
ATOM 814 O O . PRO A 1 98 ? -0.053 17.819 -6.147 1.00 88.62 98 PRO A O 1
ATOM 817 N N . ASP A 1 99 ? 0.221 16.632 -8.052 1.00 82.50 99 ASP A N 1
ATOM 818 C CA . ASP A 1 99 ? 1.217 17.520 -8.663 1.00 82.50 99 ASP A CA 1
ATOM 819 C C . ASP A 1 99 ? 0.933 17.783 -10.154 1.00 82.50 99 ASP A C 1
ATOM 821 O O . ASP A 1 99 ? 0.317 16.979 -10.851 1.00 82.50 99 ASP A O 1
ATOM 825 N N . MET A 1 100 ? 1.425 18.913 -10.662 1.00 69.00 100 MET A N 1
ATOM 826 C CA . MET A 1 100 ? 1.080 19.498 -11.964 1.00 69.00 100 MET A CA 1
ATOM 827 C C . MET A 1 100 ? 1.536 18.664 -13.180 1.00 69.00 100 MET A C 1
ATOM 829 O O . MET A 1 100 ? 1.115 18.919 -14.304 1.00 69.00 100 MET A O 1
ATOM 833 N N . MET A 1 101 ? 2.389 17.656 -12.972 1.00 65.69 101 MET A N 1
ATOM 834 C CA . MET A 1 101 ? 2.922 16.776 -14.024 1.00 65.69 101 MET A CA 1
ATOM 835 C C . MET A 1 101 ? 2.648 15.288 -13.764 1.00 65.69 101 MET A C 1
ATOM 837 O O . MET A 1 101 ? 3.430 14.429 -14.165 1.00 65.69 101 MET A O 1
ATOM 841 N N . GLY A 1 102 ? 1.571 14.962 -13.040 1.00 60.94 102 GLY A N 1
ATOM 842 C CA . GLY A 1 102 ? 1.201 13.569 -12.752 1.00 60.94 102 GLY A CA 1
ATOM 843 C C . GLY A 1 102 ? 2.178 12.842 -11.819 1.00 60.94 102 GLY A C 1
ATOM 844 O O . GLY A 1 102 ? 2.091 11.627 -11.651 1.00 60.94 102 GLY A O 1
ATOM 845 N N . SER A 1 103 ? 3.092 13.580 -11.179 1.00 67.31 103 SER A N 1
ATOM 846 C CA . SER A 1 103 ? 3.993 13.089 -10.127 1.00 67.31 103 SER A CA 1
ATOM 847 C C . SER A 1 103 ? 3.281 13.030 -8.773 1.00 67.31 103 SER A C 1
ATOM 849 O O . SER A 1 103 ? 3.805 13.472 -7.753 1.00 67.31 103 SER A O 1
ATOM 851 N N . ASP A 1 104 ? 2.065 12.489 -8.772 1.00 83.44 104 ASP A N 1
ATOM 852 C CA . ASP A 1 104 ? 1.225 12.416 -7.586 1.00 83.44 104 ASP A CA 1
ATOM 853 C C . ASP A 1 104 ? 1.900 11.551 -6.525 1.00 83.44 104 ASP A C 1
ATOM 855 O O . ASP A 1 104 ? 2.270 10.393 -6.765 1.00 83.44 104 ASP A O 1
ATOM 859 N N . TYR A 1 105 ? 2.009 12.093 -5.314 1.00 91.69 105 TYR A N 1
ATOM 860 C CA . TYR A 1 105 ? 2.317 11.252 -4.173 1.00 91.69 105 TYR A CA 1
ATOM 861 C C . TYR A 1 105 ? 1.032 10.573 -3.712 1.00 91.69 105 TYR A C 1
ATOM 863 O O . TYR A 1 105 ? 0.083 11.245 -3.306 1.00 91.69 105 TYR A O 1
ATOM 871 N N . LYS A 1 106 ? 0.989 9.241 -3.790 1.00 94.56 106 LYS A N 1
ATOM 872 C CA . LYS A 1 106 ? -0.177 8.421 -3.440 1.00 94.56 106 LYS A CA 1
ATOM 873 C C . LYS A 1 106 ? 0.157 7.531 -2.253 1.00 94.56 106 LYS A C 1
ATOM 875 O O . LYS A 1 106 ? 1.171 6.834 -2.275 1.00 94.56 106 LYS A O 1
ATOM 880 N N . VAL A 1 107 ? -0.727 7.500 -1.257 1.00 97.69 107 VAL A N 1
ATOM 881 C CA . VAL A 1 107 ? -0.697 6.491 -0.194 1.00 97.69 107 VAL A CA 1
ATOM 882 C C . VAL A 1 107 ? -2.025 5.749 -0.154 1.00 97.69 107 VAL A C 1
ATOM 884 O O . VAL A 1 107 ? -3.094 6.356 -0.135 1.00 97.69 107 VAL A O 1
ATOM 887 N N . GLU A 1 108 ? -1.960 4.427 -0.172 1.00 98.44 108 GLU A N 1
ATOM 888 C CA . GLU A 1 108 ? -3.109 3.531 -0.110 1.00 98.44 108 GLU A CA 1
ATOM 889 C C . GLU A 1 108 ? -3.084 2.755 1.197 1.00 98.44 108 GLU A C 1
ATOM 891 O O . GLU A 1 108 ? -2.020 2.374 1.688 1.00 98.44 108 GLU A O 1
ATOM 896 N N . PHE A 1 109 ? -4.270 2.474 1.718 1.00 98.69 109 PHE A N 1
ATOM 897 C CA . PHE A 1 109 ? -4.498 1.661 2.896 1.00 98.69 109 PHE A CA 1
ATOM 898 C C . PHE A 1 109 ? -5.570 0.630 2.566 1.00 98.69 109 PHE A C 1
ATOM 900 O O . PHE A 1 109 ? -6.626 0.984 2.041 1.00 98.69 109 PHE A O 1
ATOM 907 N N . ALA A 1 110 ? -5.327 -0.632 2.904 1.00 98.44 110 ALA A N 1
ATOM 908 C CA . ALA A 1 110 ? -6.300 -1.708 2.742 1.00 98.44 110 ALA A CA 1
ATOM 909 C C . ALA A 1 110 ? -6.337 -2.594 3.989 1.00 98.44 110 ALA A C 1
ATOM 911 O O . ALA A 1 110 ? -5.305 -2.822 4.625 1.00 98.44 110 ALA A O 1
ATOM 912 N N . VAL A 1 111 ? -7.523 -3.094 4.345 1.00 97.00 111 VAL A N 1
ATOM 913 C CA . VAL A 1 111 ? -7.724 -3.901 5.557 1.00 97.00 111 VAL A CA 1
ATOM 914 C C . VAL A 1 111 ? -7.937 -5.380 5.229 1.00 97.00 111 VAL A C 1
ATOM 916 O O . VAL A 1 111 ? -8.934 -5.753 4.612 1.00 97.00 111 VAL A O 1
ATOM 919 N N . TRP A 1 112 ? -7.081 -6.245 5.775 1.00 95.69 112 TRP A N 1
ATOM 920 C CA . TRP A 1 112 ? -7.294 -7.692 5.850 1.00 95.69 112 TRP A CA 1
ATOM 921 C C . TRP A 1 112 ? -7.750 -8.063 7.254 1.00 95.69 112 TRP A C 1
ATOM 923 O O . TRP A 1 112 ? -7.110 -7.724 8.246 1.00 95.69 112 TRP A O 1
ATOM 933 N N . ARG A 1 113 ? -8.876 -8.762 7.360 1.00 90.12 113 ARG A N 1
ATOM 934 C CA . ARG A 1 113 ? -9.490 -9.074 8.655 1.00 90.12 113 ARG A CA 1
ATOM 935 C C . ARG A 1 113 ? -9.242 -10.525 9.012 1.00 90.12 113 ARG A C 1
ATOM 937 O O . ARG A 1 113 ? -9.561 -11.409 8.220 1.00 90.12 113 ARG A O 1
ATOM 944 N N . LYS A 1 114 ? -8.695 -10.747 10.205 1.00 82.75 114 LYS A N 1
ATOM 945 C CA . LYS A 1 114 ? -8.505 -12.074 10.789 1.00 82.75 114 LYS A CA 1
ATOM 946 C C . LYS A 1 114 ? -9.662 -12.418 11.719 1.00 82.75 114 LYS A C 1
ATOM 948 O O . LYS A 1 114 ? -10.459 -11.565 12.110 1.00 82.75 114 LYS A O 1
ATOM 953 N N . THR A 1 115 ? -9.745 -13.686 12.098 1.00 77.00 115 THR A N 1
ATOM 954 C CA . THR A 1 115 ? -10.629 -14.134 13.179 1.00 77.00 115 THR A CA 1
ATOM 955 C C . THR A 1 115 ? -10.197 -13.536 14.524 1.00 77.00 115 THR A C 1
ATOM 957 O O . THR A 1 115 ? -9.000 -13.454 14.793 1.00 77.00 115 THR A O 1
ATOM 960 N N . GLY A 1 116 ? -11.155 -13.187 15.391 1.00 71.88 116 GLY A N 1
ATOM 961 C CA . GLY A 1 116 ? -10.880 -12.728 16.763 1.00 71.88 116 GLY A CA 1
ATOM 962 C C . GLY A 1 116 ? -10.473 -11.255 16.874 1.00 71.88 116 GLY A C 1
ATOM 963 O O . GLY A 1 116 ? -9.449 -10.958 17.484 1.00 71.88 116 GLY A O 1
ATOM 964 N N . ASP A 1 117 ? -11.260 -10.361 16.264 1.00 79.75 117 ASP A N 1
ATOM 965 C CA . ASP A 1 117 ? -11.153 -8.892 16.361 1.00 79.75 117 ASP A CA 1
ATOM 966 C C . ASP A 1 117 ? -9.767 -8.314 16.027 1.00 79.75 117 ASP A C 1
ATOM 968 O O . ASP A 1 117 ? -9.334 -7.296 16.565 1.00 79.75 117 ASP A O 1
ATOM 972 N N . SER A 1 118 ? -9.065 -8.965 15.100 1.00 90.00 118 SER A N 1
ATOM 973 C CA . SER A 1 118 ? -7.761 -8.531 14.606 1.00 90.00 118 SER A CA 1
ATOM 974 C C . SER A 1 118 ? -7.867 -8.026 13.168 1.00 90.00 118 SER A C 1
ATOM 976 O O . SER A 1 118 ? -8.463 -8.669 12.297 1.00 90.00 118 SER A O 1
ATOM 978 N N . SER A 1 119 ? -7.290 -6.851 12.922 1.00 93.69 119 SER A N 1
ATOM 979 C CA . SER A 1 119 ? -7.247 -6.224 11.600 1.00 93.69 119 SER A CA 1
ATOM 980 C C . SER A 1 119 ? -5.808 -5.941 11.205 1.00 93.69 119 SER A C 1
ATOM 982 O O . SER A 1 119 ? -5.077 -5.300 11.950 1.00 93.69 119 SER A O 1
ATOM 984 N N . ILE A 1 120 ? -5.412 -6.384 10.017 1.00 96.75 120 ILE A N 1
ATOM 985 C CA . ILE A 1 120 ? -4.167 -5.968 9.382 1.00 96.75 120 ILE A CA 1
ATOM 986 C C . ILE A 1 120 ? -4.478 -4.813 8.449 1.00 96.75 120 ILE A C 1
ATOM 988 O O . ILE A 1 120 ? -5.332 -4.941 7.574 1.00 96.75 120 ILE A O 1
ATOM 992 N N . VAL A 1 121 ? -3.746 -3.719 8.598 1.00 98.25 121 VAL A N 1
ATOM 993 C CA . VAL A 1 121 ? -3.727 -2.617 7.643 1.00 98.25 121 VAL A CA 1
ATOM 994 C C . VAL A 1 121 ? -2.442 -2.714 6.838 1.00 98.25 121 VAL A C 1
ATOM 996 O O . VAL A 1 121 ? -1.348 -2.586 7.388 1.00 98.25 121 VAL A O 1
ATOM 999 N N . GLY A 1 122 ? -2.577 -2.976 5.541 1.00 98.38 122 GLY A N 1
ATOM 1000 C CA . GLY A 1 122 ? -1.490 -2.796 4.586 1.00 98.38 122 GLY A CA 1
ATOM 1001 C C . GLY A 1 122 ? -1.459 -1.353 4.117 1.00 98.38 122 GLY A C 1
ATOM 1002 O O . GLY A 1 122 ? -2.514 -0.756 3.908 1.00 98.38 122 GLY A O 1
ATOM 1003 N N . ILE A 1 123 ? -0.257 -0.811 3.974 1.00 98.69 123 ILE A N 1
ATOM 1004 C CA . ILE A 1 123 ? -0.002 0.572 3.591 1.00 98.69 123 ILE A CA 1
ATOM 1005 C C . ILE A 1 123 ? 0.997 0.559 2.451 1.00 98.69 123 ILE A C 1
ATOM 1007 O O . ILE A 1 123 ? 2.038 -0.091 2.541 1.00 98.69 123 ILE A O 1
ATOM 1011 N N . ASN A 1 124 ? 0.668 1.270 1.384 1.00 98.19 124 ASN A N 1
ATOM 1012 C CA . ASN A 1 124 ? 1.510 1.410 0.211 1.00 98.19 124 ASN A CA 1
ATOM 1013 C C . ASN A 1 124 ? 1.708 2.888 -0.082 1.00 98.19 124 ASN A C 1
ATOM 1015 O O . ASN A 1 124 ? 0.724 3.570 -0.350 1.00 98.19 124 ASN A O 1
ATOM 1019 N N . SER A 1 125 ? 2.945 3.379 -0.081 1.00 96.50 125 SER A N 1
ATOM 1020 C CA . SER A 1 125 ? 3.236 4.716 -0.597 1.00 96.50 125 SER A CA 1
ATOM 1021 C C . SER A 1 125 ? 4.032 4.670 -1.894 1.00 96.50 125 SER A C 1
ATOM 1023 O O . SER A 1 125 ? 5.024 3.953 -2.014 1.00 96.50 125 SER A O 1
ATOM 1025 N N . THR A 1 126 ? 3.590 5.461 -2.868 1.00 92.19 126 THR A N 1
ATOM 1026 C CA . THR A 1 126 ? 4.166 5.542 -4.212 1.00 92.19 126 THR A CA 1
ATOM 1027 C C . THR A 1 126 ? 4.417 7.003 -4.547 1.00 92.19 126 THR A C 1
ATOM 1029 O O . THR A 1 126 ? 3.531 7.837 -4.373 1.00 92.19 126 THR A O 1
ATOM 1032 N N . TYR A 1 127 ? 5.635 7.309 -4.992 1.00 85.00 127 TYR A N 1
ATOM 1033 C CA . TYR A 1 127 ? 6.057 8.667 -5.329 1.00 85.00 127 TYR A CA 1
ATOM 1034 C C . TYR A 1 127 ? 6.463 8.724 -6.794 1.00 85.00 127 TYR A C 1
ATOM 1036 O O . TYR A 1 127 ? 7.632 8.485 -7.102 1.00 85.00 127 TYR A O 1
ATOM 1044 N N . GLY A 1 128 ? 5.494 9.038 -7.664 1.00 76.00 128 GLY A N 1
ATOM 1045 C CA . GLY A 1 128 ? 5.692 9.262 -9.101 1.00 76.00 128 GLY A CA 1
ATOM 1046 C C . GLY A 1 128 ? 6.770 8.372 -9.725 1.00 76.00 128 GLY A C 1
ATOM 1047 O O . GLY A 1 128 ? 6.874 7.197 -9.396 1.00 76.00 128 GLY A O 1
ATOM 1048 N N . PHE A 1 129 ? 7.624 8.940 -10.572 1.00 71.56 129 PHE A N 1
ATOM 1049 C CA . PHE A 1 129 ? 8.770 8.259 -11.194 1.00 71.56 129 PHE A CA 1
ATOM 1050 C C . PHE A 1 129 ? 10.054 8.288 -10.348 1.00 71.56 129 PHE A C 1
ATOM 1052 O O . PHE A 1 129 ? 11.149 8.162 -10.882 1.00 71.56 129 PHE A O 1
ATOM 1059 N N . GLN A 1 130 ? 9.953 8.492 -9.031 1.00 78.38 130 GLN A N 1
ATOM 1060 C CA . GLN A 1 130 ? 11.140 8.749 -8.205 1.00 78.38 130 GLN A CA 1
ATOM 1061 C C . GLN A 1 130 ? 11.618 7.538 -7.408 1.00 78.38 130 GLN A C 1
ATOM 1063 O O . GLN A 1 130 ? 12.803 7.439 -7.095 1.00 78.38 130 GLN A O 1
ATOM 1068 N N . ARG A 1 131 ? 10.713 6.635 -7.015 1.00 84.19 131 ARG A N 1
ATOM 1069 C CA . ARG A 1 131 ? 11.073 5.473 -6.193 1.00 84.19 131 ARG A CA 1
ATOM 1070 C C . ARG A 1 131 ? 10.056 4.349 -6.295 1.00 84.19 131 ARG A C 1
ATOM 1072 O O . ARG A 1 131 ? 8.867 4.592 -6.473 1.00 84.19 131 ARG A O 1
ATOM 1079 N N . ASN A 1 132 ? 10.540 3.138 -6.037 1.00 91.62 132 ASN A N 1
ATOM 1080 C CA . ASN A 1 132 ? 9.698 1.961 -5.866 1.00 91.62 132 ASN A CA 1
ATOM 1081 C C . ASN A 1 132 ? 8.658 2.155 -4.754 1.00 91.62 132 ASN A C 1
ATOM 1083 O O . ASN A 1 132 ? 8.921 2.831 -3.751 1.00 91.62 132 ASN A O 1
ATOM 1087 N N . SER A 1 133 ? 7.509 1.496 -4.900 1.00 94.19 133 SER A N 1
ATOM 1088 C CA . SER A 1 133 ? 6.487 1.446 -3.852 1.00 94.19 133 SER A CA 1
ATOM 1089 C C . SER A 1 133 ? 7.041 0.941 -2.517 1.00 94.19 133 SER A C 1
ATOM 1091 O O . SER A 1 133 ? 7.807 -0.025 -2.458 1.00 94.19 133 SER A O 1
ATOM 1093 N N . ARG A 1 134 ? 6.604 1.570 -1.422 1.00 95.62 134 ARG A N 1
ATOM 1094 C CA . ARG A 1 134 ? 6.942 1.184 -0.047 1.00 95.62 134 ARG A CA 1
ATOM 1095 C C . ARG A 1 134 ? 5.738 0.523 0.614 1.00 95.62 134 ARG A C 1
ATOM 1097 O O . ARG A 1 134 ? 4.760 1.202 0.917 1.00 95.62 134 ARG A O 1
ATOM 1104 N N . LEU A 1 135 ? 5.842 -0.787 0.848 1.00 97.50 135 LEU A N 1
ATOM 1105 C CA . LEU A 1 135 ? 4.806 -1.611 1.471 1.00 97.50 135 LEU A CA 1
ATOM 1106 C C . LEU A 1 135 ? 5.137 -1.933 2.931 1.00 97.50 135 LEU A C 1
ATOM 1108 O O . LEU A 1 135 ? 6.193 -2.498 3.223 1.00 97.50 135 LEU A O 1
ATOM 1112 N N . ASN A 1 136 ? 4.199 -1.647 3.829 1.00 98.25 136 ASN A N 1
ATOM 1113 C CA . ASN A 1 136 ? 4.262 -2.017 5.241 1.00 98.25 136 ASN A CA 1
ATOM 1114 C C . ASN A 1 136 ? 2.912 -2.560 5.712 1.00 98.25 136 ASN A C 1
ATOM 1116 O O . ASN A 1 136 ? 1.866 -2.200 5.176 1.00 98.25 136 ASN A O 1
ATOM 1120 N N . PHE A 1 137 ? 2.932 -3.433 6.717 1.00 98.25 137 PHE A N 1
ATOM 1121 C CA . PHE A 1 137 ? 1.732 -4.053 7.265 1.00 98.25 137 PHE A CA 1
ATOM 1122 C C . PHE A 1 137 ? 1.737 -4.001 8.784 1.00 98.25 137 PHE A C 1
ATOM 1124 O O . PHE A 1 137 ? 2.697 -4.425 9.431 1.00 98.25 137 PHE A O 1
ATOM 1131 N N . TYR A 1 138 ? 0.623 -3.544 9.340 1.00 98.12 138 TYR A N 1
ATOM 1132 C CA . TYR A 1 138 ? 0.448 -3.352 10.771 1.00 98.12 138 TYR A CA 1
ATOM 1133 C C . TYR A 1 138 ? -0.781 -4.110 11.248 1.00 98.12 138 TYR A C 1
ATOM 1135 O O . TYR A 1 138 ? -1.840 -4.015 10.632 1.00 98.12 138 TYR A O 1
ATOM 1143 N N . GLU A 1 139 ? -0.655 -4.867 12.331 1.00 96.75 139 GLU A N 1
ATOM 1144 C CA . GLU A 1 139 ? -1.775 -5.570 12.953 1.00 96.75 139 GLU A CA 1
ATOM 1145 C C . GLU A 1 139 ? -2.269 -4.780 14.160 1.00 96.75 139 GLU A C 1
ATOM 1147 O O . GLU A 1 139 ? -1.491 -4.487 15.068 1.00 96.75 139 GLU A O 1
ATOM 1152 N N . PHE A 1 140 ? -3.563 -4.469 14.164 1.00 95.44 140 PHE A N 1
ATOM 1153 C CA . PHE A 1 140 ? -4.286 -3.961 15.317 1.00 95.44 140 PHE A CA 1
ATOM 1154 C C . PHE A 1 140 ? -5.023 -5.108 15.996 1.00 95.44 140 PHE A C 1
ATOM 1156 O O . PHE A 1 140 ? -5.859 -5.780 15.375 1.00 95.44 140 PHE A O 1
ATOM 1163 N N . LYS A 1 141 ? -4.710 -5.343 17.267 1.00 92.75 141 LYS A N 1
ATOM 1164 C CA . LYS A 1 141 ? -5.327 -6.394 18.075 1.00 92.75 141 LYS A CA 1
ATOM 1165 C C . LYS A 1 141 ? -5.298 -6.000 19.543 1.00 92.75 141 LYS A C 1
ATOM 1167 O O . LYS A 1 141 ? -4.270 -5.556 20.040 1.00 92.75 141 LYS A O 1
ATOM 1172 N N . SER A 1 142 ? -6.415 -6.195 20.242 1.00 90.62 142 SER A N 1
ATOM 1173 C CA . SER A 1 142 ? -6.524 -5.887 21.677 1.00 90.62 142 SER A CA 1
ATOM 1174 C C . SER A 1 142 ? -6.077 -4.459 22.025 1.00 90.62 142 SER A C 1
ATOM 1176 O O . SER A 1 142 ? -5.423 -4.246 23.038 1.00 90.62 142 SER A O 1
ATOM 1178 N N . ASN A 1 143 ? -6.433 -3.488 21.179 1.00 92.25 143 ASN A N 1
ATOM 1179 C CA . ASN A 1 143 ? -6.061 -2.074 21.306 1.00 92.25 143 ASN A CA 1
ATOM 1180 C C . ASN A 1 143 ? -4.559 -1.767 21.184 1.00 92.25 143 ASN A C 1
ATOM 1182 O O . ASN A 1 143 ? -4.133 -0.668 21.541 1.00 92.25 143 ASN A O 1
ATOM 1186 N N . GLU A 1 144 ? -3.772 -2.691 20.641 1.00 94.12 144 GLU A N 1
ATOM 1187 C CA . GLU A 1 144 ? -2.344 -2.512 20.395 1.00 94.12 144 GLU A CA 1
ATOM 1188 C C . GLU A 1 144 ? -2.021 -2.678 18.910 1.00 94.12 144 GLU A C 1
ATOM 1190 O O . GLU A 1 144 ? -2.643 -3.480 18.207 1.00 94.12 144 GLU A O 1
ATOM 1195 N N . TRP A 1 145 ? -1.025 -1.924 18.443 1.00 97.19 145 TRP A N 1
ATOM 1196 C CA . TRP A 1 145 ? -0.478 -2.041 17.094 1.00 97.19 145 TRP A CA 1
ATOM 1197 C C . TRP A 1 145 ? 0.861 -2.759 17.102 1.00 97.19 145 TRP A C 1
ATOM 1199 O O . TRP A 1 145 ? 1.683 -2.523 17.980 1.00 97.19 145 TRP A O 1
ATOM 1209 N N . SER A 1 146 ? 1.116 -3.563 16.075 1.00 96.88 146 SER A N 1
ATOM 1210 C CA . SER A 1 146 ? 2.404 -4.228 15.861 1.00 96.88 146 SER A CA 1
ATOM 1211 C C . SER A 1 146 ? 2.790 -4.221 14.378 1.00 96.88 146 SER A C 1
ATOM 1213 O O . SER A 1 146 ? 1.928 -4.380 13.513 1.00 96.88 146 SER A O 1
ATOM 1215 N N . ASP A 1 147 ? 4.076 -4.023 14.065 1.00 97.25 147 ASP A N 1
ATOM 1216 C CA . ASP A 1 147 ? 4.596 -4.160 12.694 1.00 97.25 147 ASP A CA 1
ATOM 1217 C C . ASP A 1 147 ? 4.767 -5.650 12.361 1.00 97.25 147 ASP A C 1
ATOM 1219 O O . ASP A 1 147 ? 5.648 -6.339 12.885 1.00 97.25 147 ASP A O 1
ATOM 1223 N N . VAL A 1 148 ? 3.907 -6.153 11.477 1.00 96.94 148 VAL A N 1
ATOM 1224 C CA . VAL A 1 148 ? 3.877 -7.557 11.047 1.00 96.94 148 VAL A CA 1
ATOM 1225 C C . VAL A 1 148 ? 4.442 -7.746 9.639 1.00 96.94 148 VAL A C 1
ATOM 1227 O O . VAL A 1 148 ? 4.400 -8.860 9.116 1.00 96.94 148 VAL A O 1
ATOM 1230 N N . THR A 1 149 ? 5.011 -6.697 9.029 1.00 97.06 149 THR A N 1
ATOM 1231 C CA . THR A 1 149 ? 5.486 -6.685 7.633 1.00 97.06 149 THR A CA 1
ATOM 1232 C C . THR A 1 149 ? 6.335 -7.916 7.316 1.00 97.06 149 THR A C 1
ATOM 1234 O O . THR A 1 149 ? 5.987 -8.706 6.442 1.00 97.06 149 THR A O 1
ATOM 1237 N N . ASN A 1 150 ? 7.393 -8.152 8.096 1.00 95.81 150 ASN A N 1
ATOM 1238 C CA . ASN A 1 150 ? 8.344 -9.247 7.861 1.00 95.81 150 ASN A CA 1
ATOM 1239 C C . ASN A 1 150 ? 7.787 -10.648 8.178 1.00 95.81 150 ASN A C 1
ATOM 1241 O O . ASN A 1 150 ? 8.448 -11.646 7.903 1.00 95.81 150 ASN A O 1
ATOM 1245 N N . GLN A 1 151 ? 6.604 -10.740 8.791 1.00 95.25 151 GLN A N 1
ATOM 1246 C CA . GLN A 1 151 ? 5.968 -12.016 9.130 1.00 95.25 151 GLN A CA 1
ATOM 1247 C C . GLN A 1 151 ? 5.014 -12.482 8.039 1.00 95.25 151 GLN A C 1
ATOM 1249 O O . GLN A 1 151 ? 4.881 -13.683 7.802 1.00 95.25 151 GLN A O 1
ATOM 1254 N N . ILE A 1 152 ? 4.342 -11.531 7.388 1.00 95.94 152 ILE A N 1
ATOM 1255 C CA . ILE A 1 152 ? 3.265 -11.830 6.446 1.00 95.94 152 ILE A CA 1
ATOM 1256 C C . ILE A 1 152 ? 3.626 -11.502 5.001 1.00 95.94 152 ILE A C 1
ATOM 1258 O O . ILE A 1 152 ? 2.980 -12.033 4.102 1.00 95.94 152 ILE A O 1
ATOM 1262 N N . PHE A 1 153 ? 4.627 -10.653 4.756 1.00 97.56 153 PHE A N 1
ATOM 1263 C CA . PHE A 1 153 ? 5.007 -10.214 3.419 1.00 97.56 153 PHE A CA 1
ATOM 1264 C C . PHE A 1 153 ? 6.395 -10.750 3.035 1.00 97.56 153 PHE A C 1
ATOM 1266 O O . PHE A 1 153 ? 7.369 -10.489 3.738 1.00 97.56 153 PHE A O 1
ATOM 1273 N N . PRO A 1 154 ? 6.529 -11.482 1.912 1.00 96.06 154 PRO A N 1
ATOM 1274 C CA . PRO A 1 154 ? 7.787 -12.132 1.535 1.00 96.06 154 PRO A CA 1
ATOM 1275 C C . PRO A 1 154 ? 8.824 -11.183 0.902 1.00 96.06 154 PRO A C 1
ATOM 1277 O O . PRO A 1 154 ? 9.852 -11.649 0.410 1.00 96.06 154 PRO A O 1
ATOM 1280 N N . GLY A 1 155 ? 8.559 -9.875 0.869 1.00 95.00 155 GLY A N 1
ATOM 1281 C CA . GLY A 1 155 ? 9.412 -8.886 0.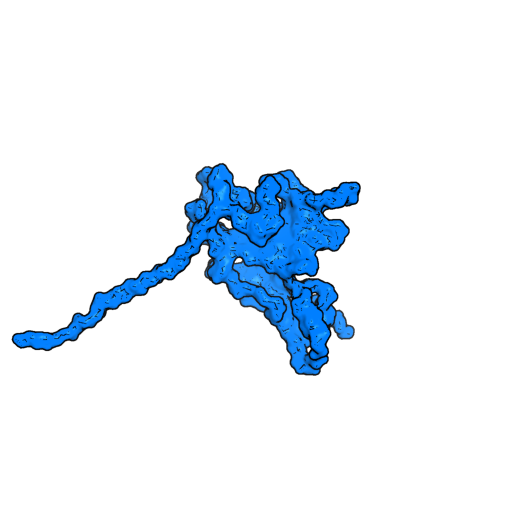213 1.00 95.00 155 GLY A CA 1
ATOM 1282 C C . GLY A 1 155 ? 9.324 -8.919 -1.317 1.00 95.00 155 GLY A C 1
ATOM 1283 O O . GLY A 1 155 ? 8.692 -9.796 -1.919 1.00 95.00 155 GLY A O 1
ATOM 1284 N N . LEU A 1 156 ? 9.967 -7.940 -1.950 1.00 95.38 156 LEU A N 1
ATOM 1285 C CA . LEU A 1 156 ? 9.940 -7.741 -3.396 1.00 95.38 156 LEU A CA 1
ATOM 1286 C C . LEU A 1 156 ? 11.241 -7.100 -3.882 1.00 95.38 156 LEU A C 1
ATOM 1288 O O . LEU A 1 156 ? 11.689 -6.097 -3.328 1.00 95.38 156 LEU A O 1
ATOM 1292 N N . GLN A 1 157 ? 11.828 -7.673 -4.928 1.00 93.00 157 GLN A N 1
ATOM 1293 C CA . GLN A 1 157 ? 12.987 -7.128 -5.628 1.00 93.00 157 GLN A CA 1
ATOM 1294 C C . GLN A 1 157 ? 12.654 -6.881 -7.103 1.00 93.00 157 GLN A C 1
ATOM 1296 O O . GLN A 1 157 ? 11.929 -7.646 -7.734 1.00 93.00 157 GLN A O 1
ATOM 1301 N N . GLN A 1 158 ? 13.214 -5.816 -7.673 1.00 92.44 158 GLN A N 1
ATOM 1302 C CA . GLN A 1 158 ? 12.957 -5.390 -9.055 1.00 92.44 158 GLN A CA 1
ATOM 1303 C C . GLN A 1 158 ? 13.346 -6.447 -10.102 1.00 92.44 158 GLN A C 1
ATOM 1305 O O . GLN A 1 158 ? 12.649 -6.629 -11.095 1.00 92.44 158 GLN A O 1
ATOM 1310 N N . ASN A 1 159 ? 14.426 -7.196 -9.871 1.00 92.62 159 ASN A N 1
ATOM 1311 C CA . ASN A 1 159 ? 14.853 -8.279 -10.765 1.00 92.62 159 ASN A CA 1
ATOM 1312 C C . ASN A 1 159 ? 13.869 -9.466 -10.804 1.00 92.62 159 ASN A C 1
ATOM 1314 O O . ASN A 1 159 ? 14.012 -10.351 -11.643 1.00 92.62 159 ASN A O 1
ATOM 1318 N N . GLU A 1 160 ? 12.865 -9.518 -9.921 1.00 95.56 160 GLU A N 1
ATOM 1319 C CA . GLU A 1 160 ? 11.838 -10.560 -9.958 1.00 95.56 160 GLU A CA 1
ATOM 1320 C C . GLU A 1 160 ? 10.844 -10.359 -11.110 1.00 95.56 160 GLU A C 1
ATOM 1322 O O . GLU A 1 160 ? 10.221 -11.337 -11.538 1.00 95.56 160 GLU A O 1
ATOM 1327 N N . PHE A 1 161 ? 10.722 -9.132 -11.619 1.00 96.06 161 PHE A N 1
ATOM 1328 C CA . PHE A 1 161 ? 9.746 -8.730 -12.631 1.00 96.06 161 PHE A CA 1
ATOM 1329 C C . PHE A 1 161 ? 10.151 -9.056 -14.063 1.00 96.06 161 PHE A C 1
ATOM 1331 O O . PHE A 1 161 ? 9.326 -8.957 -14.963 1.00 96.06 161 PHE A O 1
ATOM 1338 N N . TYR A 1 162 ? 11.397 -9.443 -14.312 1.00 94.12 162 TYR A N 1
ATOM 1339 C CA . TYR A 1 162 ? 11.835 -9.756 -15.663 1.00 94.12 162 TYR A CA 1
ATOM 1340 C C . TYR A 1 162 ? 12.768 -10.957 -15.699 1.00 94.12 162 TYR A C 1
ATOM 1342 O O . TYR A 1 162 ? 13.383 -11.349 -14.707 1.00 94.12 162 TYR A O 1
ATOM 1350 N N . LYS A 1 163 ? 12.863 -11.565 -16.877 1.00 93.38 163 LYS A N 1
ATOM 1351 C CA . LYS A 1 163 ? 13.880 -12.556 -17.203 1.00 93.38 163 LYS A CA 1
ATOM 1352 C C . LYS A 1 163 ? 14.549 -12.139 -18.501 1.00 93.38 163 LYS A C 1
ATOM 1354 O O . LYS A 1 163 ? 13.893 -12.109 -19.544 1.00 93.38 163 LYS A O 1
ATOM 1359 N N . LEU A 1 164 ? 15.845 -11.849 -18.403 1.00 91.69 164 LEU A N 1
ATOM 1360 C CA . LEU A 1 164 ? 16.648 -11.448 -19.548 1.00 91.69 164 LEU A CA 1
ATOM 1361 C C . LEU A 1 164 ? 16.773 -12.600 -20.551 1.00 91.69 164 LEU A C 1
ATOM 1363 O O . LEU A 1 164 ? 16.935 -13.763 -20.158 1.00 91.69 164 LEU A O 1
ATOM 1367 N N . ASN A 1 165 ? 16.679 -12.278 -21.836 1.00 89.25 165 ASN A N 1
ATOM 1368 C CA . ASN A 1 165 ? 16.875 -13.211 -22.928 1.00 89.25 165 ASN A CA 1
ATOM 1369 C C . ASN A 1 165 ? 18.356 -13.617 -22.975 1.00 89.25 165 ASN A C 1
ATOM 1371 O O . ASN A 1 165 ? 19.214 -12.775 -23.228 1.00 89.25 165 ASN A O 1
ATOM 1375 N N . PRO A 1 166 ? 18.694 -14.901 -22.762 1.00 86.25 166 PRO A N 1
ATOM 1376 C CA . PRO A 1 166 ? 20.091 -15.331 -22.721 1.00 86.25 166 PRO A CA 1
ATOM 1377 C C . PRO A 1 166 ? 20.804 -15.214 -24.077 1.00 86.25 166 PRO A C 1
ATOM 1379 O O . PRO A 1 166 ? 22.031 -15.245 -24.117 1.00 86.25 166 PRO A O 1
ATOM 1382 N N . ASN A 1 167 ? 20.054 -15.105 -25.178 1.00 86.19 167 ASN A N 1
ATOM 1383 C CA . ASN A 1 167 ? 20.611 -14.983 -26.526 1.00 86.19 167 ASN A CA 1
ATOM 1384 C C . ASN A 1 167 ? 20.932 -13.530 -26.906 1.00 86.19 167 ASN A C 1
ATOM 1386 O O . ASN A 1 167 ? 21.580 -13.295 -27.925 1.00 86.19 167 ASN A O 1
ATOM 1390 N N . GLU A 1 168 ? 20.482 -12.565 -26.107 1.00 82.88 168 GLU A N 1
ATOM 1391 C CA . GLU A 1 168 ? 20.688 -11.146 -26.348 1.00 82.88 168 GLU A CA 1
ATOM 1392 C C . GLU A 1 168 ? 21.891 -10.652 -25.540 1.00 82.88 168 GLU A C 1
ATOM 1394 O O . GLU A 1 168 ? 21.938 -10.759 -24.313 1.00 82.88 168 GLU A O 1
ATOM 1399 N N . LYS A 1 169 ? 22.910 -10.136 -26.234 1.00 83.25 169 LYS A N 1
ATOM 1400 C CA . LYS A 1 169 ? 24.064 -9.514 -25.579 1.00 83.25 169 LYS A CA 1
ATOM 1401 C C . LYS A 1 169 ? 23.720 -8.067 -25.256 1.00 83.25 169 LYS A C 1
ATOM 1403 O O . LYS A 1 169 ? 23.843 -7.207 -26.120 1.00 83.25 169 LYS A O 1
ATOM 1408 N N . LEU A 1 170 ? 23.327 -7.824 -24.012 1.00 87.31 170 LEU A N 1
ATOM 1409 C CA . LEU A 1 170 ? 23.102 -6.476 -23.502 1.00 87.31 170 LEU A CA 1
ATOM 1410 C C . LEU A 1 170 ? 24.442 -5.809 -23.188 1.00 87.31 170 LEU A C 1
ATOM 1412 O O . LEU A 1 170 ? 25.301 -6.390 -22.517 1.00 87.31 170 LEU A O 1
ATOM 1416 N N . ASP A 1 171 ? 24.618 -4.590 -23.675 1.00 90.50 171 ASP A N 1
ATOM 1417 C CA . ASP A 1 171 ? 25.758 -3.755 -23.328 1.00 90.50 171 ASP A CA 1
ATOM 1418 C C . ASP A 1 171 ? 25.622 -3.195 -21.887 1.00 90.50 171 ASP A C 1
ATOM 1420 O O . ASP A 1 171 ? 24.537 -3.225 -21.290 1.00 90.50 171 ASP A O 1
ATOM 1424 N N . PRO A 1 172 ? 26.718 -2.694 -21.286 1.00 92.69 172 PRO A N 1
ATOM 1425 C CA . PRO A 1 172 ? 26.695 -2.179 -19.918 1.00 92.69 172 PRO A CA 1
ATOM 1426 C C . PRO A 1 172 ? 25.745 -0.997 -19.684 1.00 92.69 172 PRO A C 1
ATOM 1428 O O . PRO A 1 172 ? 25.235 -0.863 -18.572 1.00 92.69 172 PRO A O 1
ATOM 1431 N N . GLU A 1 173 ? 25.508 -0.149 -20.688 1.00 93.88 173 GLU A N 1
ATOM 1432 C CA . GLU A 1 173 ? 24.606 1.001 -20.576 1.00 93.88 1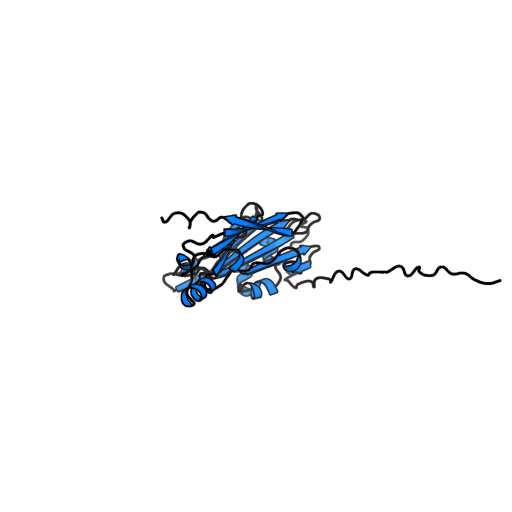73 GLU A CA 1
ATOM 1433 C C . GLU A 1 173 ? 23.156 0.522 -20.480 1.00 93.88 173 GLU A C 1
ATOM 1435 O O . GLU A 1 173 ? 22.428 0.933 -19.577 1.00 93.88 173 GLU A O 1
ATOM 1440 N N . THR A 1 174 ? 22.763 -0.431 -21.327 1.00 91.25 174 THR A N 1
ATOM 1441 C CA . THR A 1 174 ? 21.438 -1.062 -21.266 1.00 91.25 174 THR A CA 1
ATOM 1442 C C . THR A 1 174 ? 21.210 -1.762 -19.924 1.00 91.25 174 THR A C 1
ATOM 1444 O O . THR A 1 174 ? 20.161 -1.607 -19.299 1.00 91.25 174 THR A O 1
ATOM 1447 N N . LEU A 1 175 ? 22.215 -2.475 -19.404 1.00 91.06 175 LEU A N 1
ATOM 1448 C CA . LEU A 1 175 ? 22.128 -3.088 -18.073 1.00 91.06 175 LEU A CA 1
ATOM 1449 C C . LEU A 1 175 ? 21.981 -2.056 -16.947 1.00 91.06 175 LEU A C 1
ATOM 1451 O O . LEU A 1 175 ? 21.349 -2.353 -15.932 1.00 91.06 175 LEU A O 1
ATOM 1455 N N . GLN A 1 176 ? 22.578 -0.873 -17.095 1.00 93.12 176 GLN A N 1
ATOM 1456 C CA . GLN A 1 176 ? 22.432 0.215 -16.134 1.00 93.12 176 GLN A CA 1
ATOM 1457 C C . GLN A 1 176 ? 21.023 0.818 -16.195 1.00 93.12 176 GLN A C 1
ATOM 1459 O O . GLN A 1 176 ? 20.373 0.911 -15.156 1.00 93.12 176 GLN A O 1
ATOM 1464 N N . LYS A 1 177 ? 20.503 1.091 -17.397 1.00 93.69 177 LYS A N 1
ATOM 1465 C CA . LYS A 1 177 ? 19.121 1.553 -17.621 1.00 93.69 177 LYS A CA 1
ATOM 1466 C C . LYS A 1 177 ? 18.084 0.601 -17.026 1.00 93.69 177 LYS A C 1
ATOM 1468 O O . LYS A 1 177 ? 17.185 1.030 -16.311 1.00 93.69 177 LYS A O 1
ATOM 1473 N N . ILE A 1 178 ? 18.258 -0.711 -17.215 1.00 92.06 178 ILE A N 1
ATOM 1474 C CA . ILE A 1 178 ? 17.363 -1.725 -16.632 1.00 92.06 178 ILE A CA 1
ATOM 1475 C C . ILE A 1 178 ? 17.301 -1.625 -15.102 1.00 92.06 178 ILE A C 1
ATOM 1477 O O . ILE A 1 178 ? 16.236 -1.843 -14.527 1.00 92.06 178 ILE A O 1
ATOM 1481 N N . LYS A 1 179 ? 18.413 -1.299 -14.427 1.00 90.94 179 LYS A N 1
ATOM 1482 C CA . LYS A 1 179 ? 18.444 -1.136 -12.962 1.00 90.94 179 LYS A CA 1
ATOM 1483 C C . LYS A 1 179 ? 17.715 0.117 -12.489 1.00 90.94 179 LYS A C 1
ATOM 1485 O O . LYS A 1 179 ? 17.296 0.144 -11.338 1.00 90.94 179 LYS A O 1
ATOM 1490 N N . GLU A 1 180 ? 17.546 1.112 -13.349 1.00 92.00 180 GLU A N 1
ATOM 1491 C CA . GLU A 1 180 ? 16.842 2.361 -13.041 1.00 92.00 180 GLU A CA 1
ATOM 1492 C C . GLU A 1 180 ? 15.322 2.246 -13.229 1.00 92.00 180 GLU A C 1
ATOM 1494 O O . GLU A 1 180 ? 14.580 3.096 -12.744 1.00 92.00 180 GLU A O 1
ATOM 1499 N N . ILE A 1 181 ? 14.840 1.168 -13.861 1.00 92.31 181 ILE A N 1
ATOM 1500 C CA . ILE A 1 181 ? 13.407 0.861 -13.948 1.00 92.31 181 ILE A CA 1
ATOM 1501 C C . ILE A 1 181 ? 12.833 0.679 -12.541 1.00 92.31 181 ILE A C 1
ATOM 1503 O O . ILE A 1 181 ? 13.401 -0.015 -11.699 1.00 92.31 181 ILE A O 1
ATOM 1507 N N . LEU A 1 182 ? 11.667 1.255 -12.292 1.00 92.81 182 LEU A N 1
ATOM 1508 C CA . LEU A 1 182 ? 11.001 1.173 -11.005 1.00 92.81 182 LEU A CA 1
ATOM 1509 C C . LEU A 1 182 ? 9.859 0.152 -11.050 1.00 92.81 182 LEU A C 1
ATOM 1511 O O . LEU A 1 182 ? 9.444 -0.329 -12.103 1.00 92.81 182 LEU A O 1
ATOM 1515 N N . TYR A 1 183 ? 9.327 -0.191 -9.886 1.00 93.88 183 TYR A N 1
ATOM 1516 C CA . TYR A 1 183 ? 8.062 -0.894 -9.753 1.00 93.88 183 TYR A CA 1
ATOM 1517 C C . TYR A 1 183 ? 7.133 -0.130 -8.825 1.00 93.88 183 TYR A C 1
ATOM 1519 O O . TYR A 1 183 ? 7.556 0.420 -7.804 1.00 93.88 183 TYR A O 1
ATOM 1527 N N . TYR A 1 184 ? 5.849 -0.141 -9.152 1.00 93.44 184 TYR A N 1
ATOM 1528 C CA . TYR A 1 184 ? 4.822 0.277 -8.218 1.00 93.44 184 TYR A CA 1
ATOM 1529 C C . TYR A 1 184 ? 3.920 -0.900 -7.884 1.00 93.44 184 TYR A C 1
ATOM 1531 O O . TYR A 1 184 ? 3.805 -1.865 -8.640 1.00 93.44 184 TYR A O 1
ATOM 1539 N N . CYS A 1 185 ? 3.309 -0.821 -6.715 1.00 96.25 185 CYS A N 1
ATOM 1540 C CA . CYS A 1 185 ? 2.306 -1.743 -6.232 1.00 96.25 185 CYS A CA 1
ATOM 1541 C C . CYS A 1 185 ? 0.985 -1.005 -6.046 1.00 96.25 185 CYS A C 1
ATOM 1543 O O . CYS A 1 185 ? 0.968 0.211 -5.859 1.00 96.25 185 CYS A O 1
ATOM 1545 N N . GLU A 1 186 ? -0.110 -1.750 -6.053 1.00 96.81 186 GLU A N 1
ATOM 1546 C CA . GLU A 1 186 ? -1.450 -1.264 -5.757 1.00 96.81 186 GLU A CA 1
ATOM 1547 C C . GLU A 1 186 ? -2.096 -2.180 -4.729 1.00 96.81 186 GLU A C 1
ATOM 1549 O O . GLU A 1 186 ? -2.125 -3.409 -4.888 1.00 96.81 186 GLU A O 1
ATOM 1554 N N . LEU A 1 187 ? -2.607 -1.577 -3.657 1.00 98.19 187 LEU A N 1
ATOM 1555 C CA . LEU A 1 187 ? -3.439 -2.304 -2.709 1.00 98.19 187 LEU A CA 1
ATOM 1556 C C . LEU A 1 187 ? -4.848 -2.486 -3.290 1.00 98.19 187 LEU A C 1
ATOM 1558 O O . LEU A 1 187 ? -5.371 -1.578 -3.936 1.00 98.19 187 LEU A O 1
ATOM 1562 N N . PRO A 1 188 ? -5.499 -3.634 -3.051 1.00 97.06 188 PRO A N 1
ATOM 1563 C CA . PRO A 1 188 ? -6.809 -3.895 -3.623 1.00 97.06 188 PRO A CA 1
ATOM 1564 C C . PRO A 1 188 ? -7.881 -3.028 -2.957 1.00 97.06 188 PRO A C 1
ATOM 1566 O O . PRO A 1 188 ? -8.165 -3.187 -1.771 1.00 97.06 188 PRO A O 1
ATOM 1569 N N . GLU A 1 189 ? -8.566 -2.190 -3.738 1.00 96.00 189 GLU A N 1
ATOM 1570 C CA . GLU A 1 189 ? -9.845 -1.620 -3.295 1.00 96.00 189 GLU A CA 1
ATOM 1571 C C . GLU A 1 189 ? -10.915 -2.713 -3.166 1.00 96.00 189 GLU A C 1
ATOM 1573 O O . GLU A 1 189 ? -11.806 -2.625 -2.327 1.00 96.00 189 GLU A O 1
ATOM 1578 N N . LYS A 1 190 ? -10.837 -3.766 -3.988 1.00 93.75 190 LYS A N 1
ATOM 1579 C CA . LYS A 1 190 ? -11.715 -4.937 -3.932 1.00 93.75 190 LYS A CA 1
ATOM 1580 C C . LYS A 1 190 ? -10.894 -6.215 -4.056 1.00 93.75 190 LYS A C 1
ATOM 1582 O O . LYS A 1 190 ? -10.014 -6.320 -4.905 1.00 93.75 190 LYS A O 1
ATOM 1587 N N . GLY A 1 191 ? -11.247 -7.221 -3.260 1.00 93.69 191 GLY A N 1
ATOM 1588 C CA . GLY A 1 191 ? -10.497 -8.475 -3.187 1.00 93.69 191 GLY A CA 1
ATOM 1589 C C . GLY A 1 191 ? -9.318 -8.374 -2.220 1.00 93.69 191 GLY A C 1
ATOM 1590 O O . GLY A 1 191 ? -9.302 -7.514 -1.348 1.00 93.69 191 GLY A O 1
ATOM 1591 N N . PHE A 1 192 ? -8.355 -9.289 -2.346 1.00 94.88 192 PHE A N 1
ATOM 1592 C CA . PHE A 1 192 ? -7.269 -9.446 -1.366 1.00 94.88 192 PHE A CA 1
ATOM 1593 C C . PHE A 1 192 ? -5.883 -9.616 -1.995 1.00 94.88 192 PHE A C 1
ATOM 1595 O O . PHE A 1 192 ? -4.949 -10.032 -1.308 1.00 94.88 192 PHE A O 1
ATOM 1602 N N . THR A 1 193 ? -5.757 -9.332 -3.290 1.00 97.56 193 THR A N 1
ATOM 1603 C CA . THR A 1 193 ? -4.505 -9.480 -4.031 1.00 97.56 193 THR A CA 1
ATOM 1604 C C . THR A 1 193 ? -3.867 -8.116 -4.237 1.00 97.56 193 THR A C 1
ATOM 1606 O O . THR A 1 193 ? -4.492 -7.226 -4.804 1.00 97.56 193 THR A O 1
ATOM 1609 N N . ILE A 1 194 ? -2.622 -7.969 -3.793 1.00 98.44 194 ILE A N 1
ATOM 1610 C CA . ILE A 1 194 ? -1.784 -6.814 -4.135 1.00 98.44 194 ILE A CA 1
ATOM 1611 C C . ILE A 1 194 ? -1.158 -7.105 -5.493 1.00 98.44 194 ILE A C 1
ATOM 1613 O O . ILE A 1 194 ? -0.653 -8.211 -5.709 1.00 98.44 194 ILE A O 1
ATOM 1617 N N . THR A 1 195 ? -1.179 -6.125 -6.385 1.00 97.75 195 THR A N 1
ATOM 1618 C CA . THR A 1 195 ? -0.566 -6.236 -7.712 1.00 97.75 195 THR A CA 1
ATOM 1619 C C . THR A 1 195 ? 0.595 -5.271 -7.789 1.00 97.75 195 THR A C 1
ATOM 1621 O O . THR A 1 195 ? 0.458 -4.130 -7.368 1.00 97.75 195 THR A O 1
ATOM 1624 N N . CYS A 1 196 ? 1.729 -5.715 -8.312 1.00 97.44 196 CYS A N 1
ATOM 1625 C CA . CYS A 1 196 ? 2.862 -4.856 -8.603 1.00 97.44 196 CYS A CA 1
ATOM 1626 C C . CYS A 1 196 ? 3.282 -5.032 -10.059 1.00 97.44 196 CYS A C 1
ATOM 1628 O O . CYS A 1 196 ? 3.295 -6.157 -10.566 1.00 97.44 196 CYS A O 1
ATOM 1630 N N . THR A 1 197 ? 3.690 -3.939 -10.696 1.00 95.06 197 THR A N 1
ATOM 1631 C CA . THR A 1 197 ? 4.176 -3.903 -12.083 1.00 95.06 197 THR A CA 1
ATOM 1632 C C . THR A 1 197 ? 5.403 -3.005 -12.195 1.00 95.06 197 THR A C 1
ATOM 1634 O O . THR A 1 197 ? 5.587 -2.086 -11.393 1.00 95.06 197 THR A O 1
ATOM 1637 N N . LEU A 1 198 ? 6.238 -3.266 -13.202 1.00 93.69 198 LEU A N 1
ATOM 1638 C CA . LEU A 1 198 ? 7.288 -2.333 -13.598 1.00 93.69 198 LEU A CA 1
ATOM 1639 C C . LEU A 1 198 ? 6.688 -1.088 -14.250 1.00 93.69 198 LEU A C 1
ATOM 1641 O O . LEU A 1 198 ? 5.638 -1.149 -14.894 1.00 93.69 198 LEU A O 1
ATOM 1645 N N . TYR A 1 199 ? 7.394 0.023 -14.094 1.00 89.00 199 TYR A N 1
ATOM 1646 C CA . TYR A 1 199 ? 7.130 1.295 -14.749 1.00 89.00 199 TYR A CA 1
ATOM 1647 C C . TYR A 1 199 ? 8.412 2.141 -14.766 1.00 89.00 199 TYR A C 1
ATOM 1649 O O . TYR A 1 199 ? 9.361 1.871 -14.029 1.00 89.00 199 TYR A O 1
ATOM 1657 N N . GLY A 1 200 ? 8.441 3.190 -15.583 1.00 85.06 200 GLY A N 1
ATOM 1658 C CA . GLY A 1 200 ? 9.565 4.124 -15.635 1.00 85.06 200 GLY A CA 1
ATOM 1659 C C . GLY A 1 200 ? 10.027 4.428 -17.050 1.00 85.06 200 GLY A C 1
ATOM 1660 O O . GLY A 1 200 ? 9.492 3.886 -18.016 1.00 85.06 200 GLY A O 1
ATOM 1661 N N . GLU A 1 201 ? 11.023 5.306 -17.144 1.00 81.81 201 GLU A N 1
ATOM 1662 C CA . GLU A 1 201 ? 11.516 5.860 -18.410 1.00 81.81 201 GLU A CA 1
ATOM 1663 C C . GLU A 1 201 ? 12.231 4.840 -19.300 1.00 81.81 201 GLU A C 1
ATOM 1665 O O . GLU A 1 201 ? 12.251 5.046 -20.502 1.00 81.81 201 GLU A O 1
ATOM 1670 N N . TYR A 1 202 ? 12.768 3.752 -18.732 1.00 87.31 202 TYR A N 1
ATOM 1671 C CA . TYR A 1 202 ? 13.624 2.794 -19.447 1.00 87.31 202 TYR A CA 1
ATOM 1672 C C . TYR A 1 202 ? 12.965 1.442 -19.739 1.00 87.31 202 TYR A C 1
ATOM 1674 O O . TYR A 1 202 ? 13.649 0.426 -19.894 1.00 87.31 202 TYR A O 1
ATOM 1682 N N . MET A 1 203 ? 11.634 1.383 -19.773 1.00 89.31 203 MET A N 1
ATOM 1683 C CA . MET A 1 203 ? 10.903 0.133 -20.024 1.00 89.31 203 MET A CA 1
ATOM 1684 C C . MET A 1 203 ? 11.250 -0.496 -21.382 1.00 89.31 203 MET A C 1
ATOM 1686 O O . MET A 1 203 ? 11.267 -1.720 -21.508 1.00 89.31 203 MET A O 1
ATOM 1690 N N . GLU A 1 204 ? 11.590 0.315 -22.381 1.00 88.62 204 GLU A N 1
ATOM 1691 C CA . GLU A 1 204 ? 12.064 -0.112 -23.699 1.00 88.62 204 GLU A CA 1
ATOM 1692 C C . GLU A 1 204 ? 13.379 -0.897 -23.638 1.00 88.62 204 GLU A C 1
ATOM 1694 O O . GLU A 1 204 ? 13.604 -1.773 -24.468 1.00 88.62 204 GLU A O 1
ATOM 1699 N N . SER A 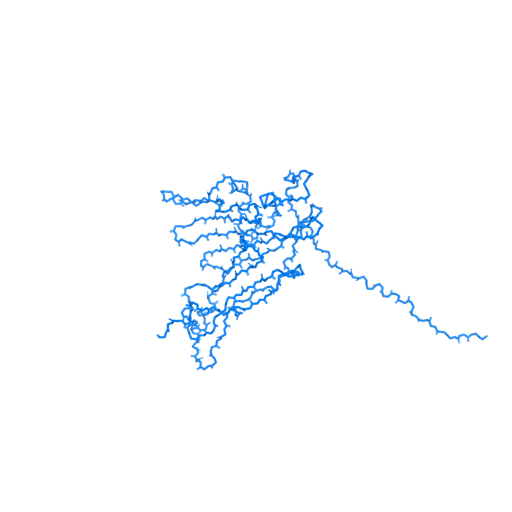1 205 ? 14.202 -0.683 -22.605 1.00 90.00 205 SER A N 1
ATOM 1700 C CA . SER A 1 205 ? 15.428 -1.466 -22.388 1.00 90.00 205 SER A CA 1
ATOM 1701 C C . SER A 1 205 ? 15.145 -2.937 -22.038 1.00 90.00 205 SER A C 1
ATOM 1703 O O . SER A 1 205 ? 16.063 -3.753 -22.011 1.00 90.00 205 SER A O 1
ATOM 1705 N N . LEU A 1 206 ? 13.881 -3.300 -21.770 1.00 89.06 206 LEU A N 1
ATOM 1706 C CA . LEU A 1 206 ? 13.428 -4.681 -21.582 1.00 89.06 206 LEU A CA 1
ATOM 1707 C C . LEU A 1 206 ? 12.747 -5.274 -22.825 1.00 89.06 206 LEU A C 1
ATOM 1709 O O . LEU A 1 206 ? 12.235 -6.394 -22.747 1.00 89.06 206 LEU A O 1
ATOM 1713 N N . GLN A 1 207 ? 12.753 -4.595 -23.975 1.00 85.56 207 GLN A N 1
ATOM 1714 C CA . GLN A 1 207 ? 12.201 -5.149 -25.215 1.00 85.56 207 GLN A CA 1
ATOM 1715 C C . GLN A 1 207 ? 12.839 -6.513 -25.540 1.00 85.56 207 GLN A C 1
ATOM 1717 O O . GLN A 1 207 ? 14.017 -6.733 -25.291 1.00 85.56 207 GLN A O 1
ATOM 1722 N N . GLY A 1 208 ? 12.040 -7.477 -26.014 1.00 83.44 208 GLY A N 1
ATOM 1723 C CA . GLY A 1 208 ? 12.511 -8.844 -26.298 1.00 83.44 208 GLY A CA 1
ATOM 1724 C C . GLY A 1 208 ? 12.698 -9.747 -25.066 1.00 83.44 208 GLY A C 1
ATOM 1725 O O . GLY A 1 208 ? 12.901 -10.956 -25.216 1.00 83.44 208 GLY A O 1
ATOM 1726 N N . ASN A 1 209 ? 12.561 -9.207 -23.851 1.00 87.81 209 ASN A N 1
ATOM 1727 C CA . ASN A 1 209 ? 12.664 -9.956 -22.600 1.00 87.81 209 ASN A CA 1
ATOM 1728 C C . ASN A 1 209 ? 11.285 -10.383 -22.077 1.00 87.81 209 ASN A C 1
ATOM 1730 O O . ASN A 1 209 ? 10.240 -9.870 -22.475 1.00 87.81 209 ASN A O 1
ATOM 1734 N N . GLN A 1 210 ? 11.260 -11.355 -21.161 1.00 91.44 210 GLN A N 1
ATOM 1735 C CA . GLN A 1 210 ? 10.012 -11.728 -20.492 1.00 91.44 210 GLN A CA 1
ATOM 1736 C C . GLN A 1 210 ? 9.770 -10.789 -19.317 1.00 91.44 210 GLN A C 1
ATOM 1738 O O . GLN A 1 210 ? 10.592 -10.750 -18.404 1.00 91.44 210 GLN A O 1
ATOM 1743 N N . ILE A 1 211 ? 8.631 -10.099 -19.321 1.00 93.88 211 ILE A N 1
ATOM 1744 C CA . ILE A 1 211 ? 8.186 -9.222 -18.234 1.00 93.88 211 ILE A CA 1
ATOM 1745 C C . ILE A 1 211 ? 7.025 -9.890 -17.489 1.00 93.88 211 ILE A C 1
ATOM 1747 O O . ILE A 1 211 ? 6.188 -10.586 -18.075 1.00 93.88 211 ILE A O 1
ATOM 1751 N N . PHE A 1 212 ? 6.992 -9.705 -16.176 1.00 95.81 212 PHE A N 1
ATOM 1752 C CA . PHE A 1 212 ? 6.016 -10.274 -15.266 1.00 95.81 212 PHE A CA 1
ATOM 1753 C C . PHE A 1 212 ? 5.450 -9.190 -14.362 1.00 95.81 212 PHE A C 1
ATOM 1755 O O . PHE A 1 212 ? 6.203 -8.405 -13.793 1.00 95.81 212 PHE A O 1
ATOM 1762 N N . ASP A 1 213 ? 4.147 -9.250 -14.136 1.00 96.56 213 ASP A N 1
ATOM 1763 C CA . ASP A 1 213 ? 3.537 -8.654 -12.959 1.00 96.56 213 ASP A CA 1
ATOM 1764 C C . ASP A 1 213 ? 3.759 -9.596 -11.773 1.00 96.56 213 ASP A C 1
ATOM 1766 O O . ASP A 1 213 ? 3.748 -10.831 -11.906 1.00 96.56 213 ASP A O 1
ATOM 1770 N N . ILE A 1 214 ? 3.952 -9.017 -10.593 1.00 98.00 214 ILE A N 1
ATOM 1771 C CA . ILE A 1 214 ? 4.105 -9.767 -9.349 1.00 98.00 214 ILE A CA 1
ATOM 1772 C C . ILE A 1 214 ? 2.857 -9.547 -8.510 1.00 98.00 214 ILE A C 1
ATOM 1774 O O . ILE A 1 214 ? 2.520 -8.422 -8.157 1.00 98.00 214 ILE A O 1
ATOM 1778 N N . LEU A 1 215 ? 2.168 -10.638 -8.187 1.00 98.12 215 LEU A N 1
ATOM 1779 C CA . LEU A 1 215 ? 0.933 -10.605 -7.418 1.00 98.12 215 LEU A CA 1
ATOM 1780 C C . LEU A 1 215 ? 1.150 -11.280 -6.071 1.00 98.12 215 LEU A C 1
ATOM 1782 O O . LEU A 1 215 ? 1.835 -12.300 -5.967 1.00 98.12 215 LEU A O 1
ATOM 1786 N N . PHE A 1 216 ? 0.536 -10.720 -5.039 1.00 98.38 216 PHE A N 1
ATOM 1787 C CA . PHE A 1 216 ? 0.588 -11.237 -3.681 1.00 98.38 216 PHE A CA 1
ATOM 1788 C C . PHE A 1 216 ? -0.826 -11.571 -3.229 1.00 98.38 216 PHE A C 1
ATOM 1790 O O . PHE A 1 216 ? -1.594 -10.687 -2.852 1.00 98.38 216 PHE A O 1
ATOM 1797 N N . ASP A 1 217 ? -1.173 -12.855 -3.272 1.00 97.56 217 ASP A N 1
ATOM 1798 C CA . ASP A 1 217 ? -2.488 -13.319 -2.840 1.00 97.56 217 ASP A CA 1
ATOM 1799 C C . ASP A 1 217 ? -2.493 -13.557 -1.326 1.00 97.56 217 ASP A C 1
ATOM 1801 O O . ASP A 1 217 ? -1.605 -14.227 -0.791 1.00 97.56 217 ASP A O 1
ATOM 1805 N N . TRP A 1 218 ? -3.524 -13.077 -0.636 1.00 96.00 218 TRP A N 1
ATOM 1806 C CA . TRP A 1 218 ? -3.732 -13.375 0.780 1.00 96.00 218 TRP A CA 1
ATOM 1807 C C . TRP A 1 218 ? -4.218 -14.814 0.993 1.00 96.00 218 TRP A C 1
ATOM 1809 O O . TRP A 1 218 ? -5.324 -15.170 0.579 1.00 96.00 218 TRP A O 1
ATOM 1819 N N . LYS A 1 219 ? -3.407 -15.658 1.641 1.00 93.75 219 LYS A N 1
ATOM 1820 C CA . LYS A 1 219 ? -3.738 -17.060 1.947 1.00 93.75 219 LYS A CA 1
ATOM 1821 C C . LYS A 1 219 ? -3.136 -17.473 3.286 1.00 93.75 219 LYS A C 1
ATOM 1823 O O . LYS A 1 219 ? -1.938 -17.306 3.496 1.00 93.75 219 LYS A O 1
ATOM 1828 N N . ASN A 1 220 ? -3.941 -18.093 4.152 1.00 91.31 220 ASN A N 1
ATOM 1829 C CA . ASN A 1 220 ? -3.507 -18.589 5.466 1.00 91.31 220 ASN A CA 1
ATOM 1830 C C . ASN A 1 220 ? -2.754 -17.516 6.276 1.00 91.31 220 ASN A C 1
ATOM 1832 O O . ASN A 1 220 ? -1.631 -17.746 6.724 1.00 91.31 220 ASN A O 1
ATOM 1836 N N . ASP A 1 221 ? -3.361 -16.334 6.399 1.00 92.00 221 ASP A N 1
ATOM 1837 C CA . ASP A 1 221 ? -2.852 -15.192 7.169 1.00 92.00 221 ASP A CA 1
ATOM 1838 C C . ASP A 1 221 ? -1.500 -14.609 6.722 1.00 92.00 221 ASP A C 1
ATOM 1840 O O . ASP A 1 221 ? -0.824 -13.922 7.491 1.00 92.00 221 ASP A O 1
ATOM 1844 N N . LYS A 1 222 ? -1.107 -14.855 5.467 1.00 95.75 222 LYS A N 1
ATOM 1845 C CA . LYS A 1 222 ? 0.091 -14.278 4.852 1.00 95.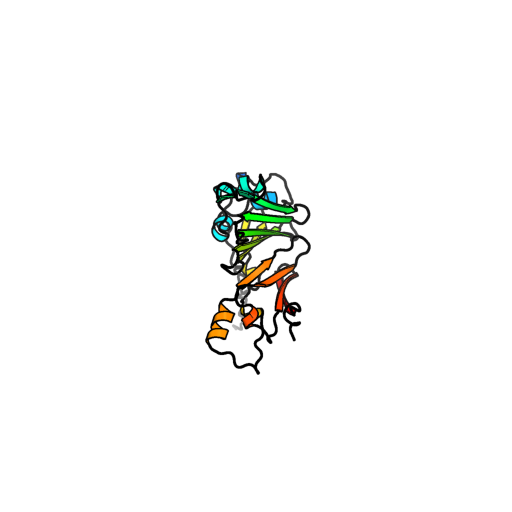75 222 LYS A CA 1
ATOM 1846 C C . LYS A 1 222 ? -0.074 -14.061 3.352 1.00 95.75 222 LYS A C 1
ATOM 1848 O O . LYS A 1 222 ? -0.955 -14.633 2.711 1.00 95.75 222 LYS A O 1
ATOM 1853 N N . PHE A 1 223 ? 0.822 -13.270 2.780 1.00 97.88 223 PHE A N 1
ATOM 1854 C CA . PHE A 1 223 ? 0.905 -13.054 1.345 1.00 97.88 223 PHE A CA 1
ATOM 1855 C C . PHE A 1 223 ? 1.740 -14.136 0.666 1.00 97.88 223 PHE A C 1
ATOM 1857 O O . PHE A 1 223 ? 2.893 -14.391 1.021 1.00 97.88 223 PHE A O 1
ATOM 1864 N N . VAL A 1 224 ? 1.158 -14.753 -0.359 1.00 97.94 224 VAL A N 1
ATOM 1865 C CA . VAL A 1 224 ? 1.830 -15.709 -1.236 1.00 97.94 224 VAL A CA 1
ATOM 1866 C C . VAL A 1 224 ? 2.135 -15.021 -2.560 1.00 97.94 224 VAL A C 1
ATOM 1868 O O . VAL A 1 224 ? 1.226 -14.621 -3.285 1.00 97.94 224 VAL A O 1
ATOM 1871 N N . LYS A 1 225 ? 3.428 -14.894 -2.865 1.00 97.62 225 LYS A N 1
ATOM 1872 C CA . LYS A 1 225 ? 3.931 -14.281 -4.097 1.00 97.62 225 LYS A CA 1
ATOM 1873 C C . LYS A 1 225 ? 3.726 -15.220 -5.290 1.00 97.62 225 LYS A C 1
ATOM 1875 O O . LYS A 1 225 ? 4.077 -16.397 -5.211 1.00 97.62 225 LYS A O 1
ATOM 1880 N N . ARG A 1 226 ? 3.226 -14.697 -6.409 1.00 96.75 226 ARG A N 1
ATOM 1881 C CA . ARG A 1 226 ? 3.151 -15.384 -7.707 1.00 96.75 226 ARG A CA 1
ATOM 1882 C C . ARG A 1 226 ? 3.515 -14.436 -8.847 1.00 96.75 226 ARG A C 1
ATOM 1884 O O . ARG A 1 226 ? 3.284 -13.236 -8.755 1.00 96.75 226 ARG A O 1
ATOM 1891 N N . LYS A 1 227 ? 4.055 -14.994 -9.930 1.00 96.19 227 LYS A N 1
ATOM 1892 C CA . LYS A 1 227 ? 4.338 -14.255 -11.166 1.00 96.19 227 LYS A CA 1
ATOM 1893 C C . LYS A 1 227 ? 3.200 -14.442 -12.157 1.00 96.19 227 LYS A C 1
ATOM 1895 O O . LYS A 1 227 ? 2.682 -15.551 -12.295 1.00 96.19 227 LYS A O 1
ATOM 1900 N N . GLN A 1 228 ? 2.854 -13.386 -12.871 1.00 95.50 228 GLN A N 1
ATOM 1901 C CA . GLN A 1 228 ? 1.923 -13.415 -13.990 1.00 95.50 228 GLN A CA 1
ATOM 1902 C C . GLN A 1 228 ? 2.609 -12.772 -15.184 1.00 95.50 228 GLN A C 1
ATOM 1904 O O . GLN A 1 228 ? 3.158 -11.687 -15.062 1.00 95.50 228 GLN A O 1
ATOM 1909 N N . LYS A 1 229 ? 2.637 -13.455 -16.331 1.00 91.00 229 LYS A N 1
ATOM 1910 C CA . LYS A 1 229 ? 3.273 -12.899 -17.528 1.00 91.00 229 LYS A CA 1
ATOM 1911 C C . LYS A 1 229 ? 2.533 -11.623 -17.934 1.00 91.00 229 LYS A C 1
ATOM 1913 O O . LYS A 1 229 ? 1.322 -11.676 -18.147 1.00 91.00 229 LYS A O 1
ATOM 1918 N N . ASN A 1 230 ? 3.264 -10.520 -18.046 1.00 82.25 230 ASN A N 1
ATOM 1919 C CA . ASN A 1 230 ? 2.722 -9.270 -18.547 1.00 82.25 230 ASN A CA 1
ATOM 1920 C C . ASN A 1 230 ? 2.681 -9.362 -20.080 1.00 82.25 230 ASN A C 1
ATOM 1922 O O . ASN A 1 230 ? 3.690 -9.661 -20.721 1.00 82.25 230 ASN A O 1
ATOM 1926 N N . THR A 1 231 ? 1.490 -9.210 -20.657 1.00 70.25 231 THR A N 1
ATOM 1927 C CA . THR A 1 231 ? 1.250 -9.388 -22.101 1.00 70.25 231 THR A CA 1
ATOM 1928 C C . THR A 1 231 ? 1.251 -8.071 -22.874 1.00 70.25 231 THR A C 1
ATOM 1930 O O . THR A 1 231 ? 1.332 -8.092 -24.099 1.00 70.25 231 THR A O 1
ATOM 1933 N N . TYR A 1 232 ? 1.258 -6.929 -22.183 1.00 63.22 232 TYR A N 1
ATOM 1934 C CA . TYR A 1 232 ? 1.199 -5.609 -22.814 1.00 63.22 232 TYR A CA 1
ATOM 1935 C C . TYR A 1 232 ? 2.501 -5.215 -23.527 1.00 63.22 232 TYR A C 1
ATOM 1937 O O . TYR A 1 232 ? 2.474 -4.393 -24.433 1.00 63.22 232 TYR A O 1
ATOM 1945 N N . PHE A 1 233 ? 3.631 -5.833 -23.172 1.00 53.66 233 PHE A N 1
ATOM 1946 C CA . PHE A 1 233 ? 4.945 -5.556 -23.774 1.00 53.66 233 PHE A CA 1
ATOM 1947 C C . PHE A 1 233 ? 5.393 -6.606 -24.803 1.00 53.66 233 PHE A C 1
ATOM 1949 O O . PHE A 1 233 ? 6.532 -6.578 -25.261 1.00 53.66 233 PHE A O 1
ATOM 1956 N N . THR A 1 234 ? 4.525 -7.560 -25.160 1.00 45.69 234 THR A N 1
ATOM 1957 C CA . THR A 1 234 ? 4.862 -8.650 -26.096 1.00 45.69 234 THR A CA 1
ATOM 1958 C C . THR A 1 234 ? 4.361 -8.450 -27.531 1.00 45.69 234 THR A C 1
ATOM 1960 O O . THR A 1 234 ? 4.602 -9.326 -28.357 1.00 45.69 234 THR A O 1
ATOM 1963 N N . GLU A 1 235 ? 3.705 -7.328 -27.853 1.00 35.59 235 GLU A N 1
ATOM 1964 C CA . GLU A 1 235 ? 3.024 -7.112 -29.147 1.00 35.59 235 GLU A CA 1
ATOM 1965 C C . GLU A 1 235 ? 3.561 -5.931 -29.979 1.00 35.59 235 GLU A C 1
ATOM 1967 O O . GLU A 1 235 ? 2.809 -5.241 -30.661 1.00 35.59 235 GLU A O 1
ATOM 1972 N N . THR A 1 236 ? 4.875 -5.718 -29.992 1.00 36.12 236 THR A N 1
ATOM 1973 C CA . THR A 1 236 ? 5.528 -4.931 -31.053 1.00 36.12 236 THR A CA 1
ATOM 1974 C C . THR A 1 236 ? 6.536 -5.817 -31.774 1.00 36.12 236 THR A C 1
ATOM 1976 O O . THR A 1 236 ? 7.713 -5.868 -31.415 1.00 36.12 236 THR A O 1
ATOM 1979 N N . ILE A 1 237 ? 6.029 -6.569 -32.758 1.00 34.69 237 ILE A N 1
ATOM 1980 C CA . ILE A 1 237 ? 6.805 -7.252 -33.806 1.00 34.69 237 ILE A CA 1
ATOM 1981 C C . ILE A 1 237 ? 6.511 -6.540 -35.121 1.00 34.69 237 ILE A C 1
ATOM 1983 O O . ILE A 1 237 ? 5.307 -6.356 -35.411 1.00 34.69 237 ILE A O 1
#

Sequence (237 aa):
MHNKTLSFLIIAFTLFCKKEIPTLDYDRLKLPPNKTKLDIVELYQILPFEVFYKHDIPLELKELILAREANYNEMGGEQIWGYHTINKANGFLSIRKPDMMGSDYKVEFAVWRKTGDSSIVGINSTYGFQRNSRLNFYEFKSNEWSDVTNQIFPGLQQNEFYKLNPNEKLDPETLQKIKEILYYCELPEKGFTITCTLYGEYMESLQGNQIFDILFDWKNDKFVKRKQKNTYFTETI

pLDDT: mean 86.8, std 16.33, range [33.66, 98.69]

Radius of gyration: 23.07 Å; chains: 1; bounding box: 44×82×79 Å